Protein AF-H2C3R9-F1 (afdb_monomer)

Nearest PDB structures (foldseek):
  3ays-assembly1_A  TM=3.336E-01  e=6.807E+00  Piromyces rhizinflatus
  8ghy-assembly2_B  TM=2.498E-01  e=5.107E+00  Piromyces finnis
  5vgr-assembly2_B  TM=2.191E-01  e=6.427E+00  Homo sapiens

Solvent-accessible surface area (backbone atoms only — not comparable to full-atom values): 11747 Å² total; per-residue (Å²): 108,71,68,57,39,55,52,55,49,44,57,53,48,55,62,47,46,79,76,43,93,49,43,72,61,51,50,49,47,51,52,49,53,61,70,68,58,66,91,42,56,69,60,56,46,51,46,53,45,53,45,46,58,42,38,75,69,71,25,50,67,44,60,69,34,78,55,98,92,40,70,31,46,34,32,34,48,56,101,56,42,36,34,28,43,78,47,82,80,82,73,60,82,91,40,69,92,47,50,63,60,51,49,29,26,52,51,48,51,48,33,26,65,52,17,63,79,37,81,36,20,33,43,32,27,46,61,91,58,83,75,64,71,63,64,65,48,50,42,57,59,89,72,48,55,69,64,61,50,52,53,52,50,54,50,25,58,74,81,45,92,61,88,93,71,48,70,64,37,56,40,62,21,35,51,48,26,38,32,36,34,32,81,89,81,64,44,75,48,78,46,42,28,88,66,59,55,80,77,68,84,85,80,87,130

Foldseek 3Di:
DLVVLLVLLVVLLVVLCVPAPQNVQLVVQSVVLSVVPPVDSVQSLLLSLVQSVQVSVVWRKHAQDDFPNDGFRIWTDDPWTEGEHEDALDDDPVCPVPSLLLQQLVLLVCQLPPQQRTPAYEYEYELVDDHNHQCQQLDQLVPRDLVSLVLSVVSNVVNDDDPPDDSVSSSNGHHQFYWHAYSVVSDTDTDGSVNVNVDDDDDRD

Structure (mmCIF, N/CA/C/O backbone):
data_AF-H2C3R9-F1
#
_entry.id   AF-H2C3R9-F1
#
loop_
_atom_site.group_PDB
_atom_site.id
_atom_site.type_symbol
_atom_site.label_atom_id
_atom_site.label_alt_id
_atom_site.label_comp_id
_atom_site.label_asym_id
_atom_site.label_entity_id
_atom_site.label_seq_id
_atom_site.pdbx_PDB_ins_code
_atom_site.Cartn_x
_atom_site.Cartn_y
_atom_site.Cartn_z
_atom_site.occupancy
_atom_site.B_iso_or_equiv
_atom_site.auth_seq_id
_atom_site.auth_comp_id
_atom_site.auth_asym_id
_atom_site.auth_atom_id
_atom_site.pdbx_PDB_model_num
ATOM 1 N N . MET A 1 1 ? 13.033 -5.769 22.532 1.00 59.66 1 MET A N 1
ATOM 2 C CA . MET A 1 1 ? 12.631 -5.759 21.109 1.00 59.66 1 MET A CA 1
ATOM 3 C C . MET A 1 1 ? 11.165 -6.161 20.926 1.00 59.66 1 MET A C 1
ATOM 5 O O . MET A 1 1 ? 10.376 -5.278 20.642 1.00 59.66 1 MET A O 1
ATOM 9 N N . ARG A 1 2 ? 10.747 -7.411 21.204 1.00 66.38 2 ARG A N 1
ATOM 10 C CA . ARG A 1 2 ? 9.330 -7.843 21.081 1.00 66.38 2 ARG A CA 1
ATOM 11 C C . ARG A 1 2 ? 8.336 -7.023 21.916 1.00 66.38 2 ARG A C 1
ATOM 13 O O . ARG A 1 2 ? 7.343 -6.542 21.395 1.00 66.38 2 ARG A O 1
ATOM 20 N N . ARG A 1 3 ? 8.630 -6.840 23.205 1.00 72.44 3 ARG A N 1
ATOM 21 C CA . ARG A 1 3 ? 7.763 -6.089 24.125 1.00 72.44 3 ARG A CA 1
ATOM 22 C C . ARG A 1 3 ? 7.576 -4.628 23.690 1.00 72.44 3 ARG A C 1
ATOM 24 O O . ARG A 1 3 ? 6.465 -4.130 23.706 1.00 72.44 3 ARG A O 1
ATOM 31 N N . GLN A 1 4 ? 8.651 -4.003 23.210 1.00 78.50 4 GLN A N 1
ATOM 32 C CA . GLN A 1 4 ? 8.643 -2.626 22.713 1.00 78.50 4 GLN A CA 1
ATOM 33 C C . GLN A 1 4 ? 7.806 -2.471 21.433 1.00 78.50 4 GLN A C 1
ATOM 35 O O . GLN A 1 4 ? 7.068 -1.501 21.322 1.00 78.50 4 GLN A O 1
ATOM 40 N N . PHE A 1 5 ? 7.876 -3.430 20.499 1.00 80.75 5 PHE A N 1
ATOM 41 C CA . PHE A 1 5 ? 7.006 -3.462 19.315 1.00 80.75 5 PHE A CA 1
ATOM 42 C C . PHE A 1 5 ? 5.525 -3.522 19.714 1.00 80.75 5 PHE A C 1
ATOM 44 O O . PHE A 1 5 ? 4.732 -2.695 19.271 1.00 80.75 5 PHE A O 1
ATOM 51 N N . GLU A 1 6 ? 5.161 -4.476 20.579 1.00 84.06 6 GLU A N 1
ATOM 52 C CA . GLU A 1 6 ? 3.772 -4.665 21.014 1.00 84.06 6 GLU A CA 1
ATOM 53 C C . GLU A 1 6 ? 3.258 -3.435 21.785 1.00 84.06 6 GLU A C 1
ATOM 55 O O . GLU A 1 6 ? 2.123 -3.018 21.579 1.00 84.06 6 GLU A O 1
ATOM 60 N N . GLU A 1 7 ? 4.090 -2.819 22.631 1.00 85.62 7 GLU A N 1
ATOM 61 C CA . GLU A 1 7 ? 3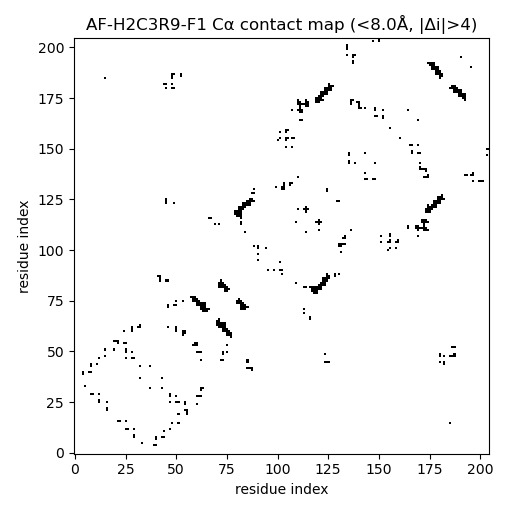.758 -1.591 23.368 1.00 85.62 7 GLU A CA 1
ATOM 62 C C . GLU A 1 7 ? 3.546 -0.390 22.431 1.00 85.62 7 GLU A C 1
ATOM 64 O O . GLU A 1 7 ? 2.567 0.339 22.586 1.00 85.62 7 GLU A O 1
ATOM 69 N N . GLN A 1 8 ? 4.408 -0.203 21.425 1.00 86.19 8 GLN A N 1
ATOM 70 C CA . GLN A 1 8 ? 4.266 0.881 20.447 1.00 86.19 8 GLN A CA 1
ATOM 71 C C . GLN A 1 8 ? 3.001 0.728 19.599 1.00 86.19 8 GLN A C 1
ATOM 73 O O . GLN A 1 8 ? 2.229 1.679 19.462 1.00 86.19 8 GLN A O 1
ATOM 78 N N . LEU A 1 9 ? 2.767 -0.471 19.060 1.00 90.00 9 LEU A N 1
ATOM 79 C CA . LEU A 1 9 ? 1.599 -0.734 18.225 1.00 90.00 9 LEU A CA 1
ATOM 80 C C . LEU A 1 9 ? 0.300 -0.642 19.039 1.00 90.00 9 LEU A C 1
ATOM 82 O O . LEU A 1 9 ? -0.695 -0.105 18.554 1.00 90.00 9 LEU A O 1
ATOM 86 N N . ARG A 1 10 ? 0.320 -1.097 20.300 1.00 90.75 10 ARG A N 1
ATOM 87 C CA . ARG A 1 10 ? -0.806 -0.946 21.228 1.00 90.75 10 ARG A CA 1
ATOM 88 C C . ARG A 1 10 ? -1.145 0.519 21.470 1.00 90.75 10 ARG A C 1
ATOM 90 O O . ARG A 1 10 ? -2.315 0.864 21.384 1.00 90.75 10 ARG A O 1
ATOM 97 N N . GLY A 1 11 ? -0.152 1.374 21.714 1.00 91.81 11 GLY A N 1
ATOM 98 C CA . GLY A 1 11 ? -0.401 2.801 21.927 1.00 91.81 11 GLY A CA 1
ATOM 99 C C . GLY A 1 11 ? -1.064 3.476 20.720 1.00 91.81 11 GLY A C 1
ATOM 100 O O . GLY A 1 11 ? -1.899 4.361 20.883 1.00 91.81 11 GLY A O 1
ATOM 101 N N . ILE A 1 12 ? -0.742 3.038 19.498 1.00 92.75 12 ILE A N 1
ATOM 102 C CA . ILE A 1 12 ? -1.436 3.495 18.284 1.00 92.75 12 ILE A CA 1
ATOM 103 C C . ILE A 1 12 ? -2.866 2.950 18.233 1.00 92.75 12 ILE A C 1
ATOM 105 O O . ILE A 1 12 ? -3.789 3.717 17.974 1.00 92.75 12 ILE A O 1
ATOM 109 N N . MET A 1 13 ? -3.055 1.656 18.505 1.00 93.44 13 MET A N 1
ATOM 110 C CA . MET A 1 13 ? -4.375 1.020 18.544 1.00 93.44 13 MET A CA 1
ATOM 111 C C . MET A 1 13 ? -5.313 1.722 19.533 1.00 93.44 13 MET A C 1
ATOM 113 O O . MET A 1 13 ? -6.413 2.100 19.149 1.00 93.44 13 MET A O 1
ATOM 117 N N . GLU A 1 14 ? -4.859 1.981 20.759 1.00 92.50 14 GLU A N 1
ATOM 118 C CA . GLU A 1 14 ? -5.655 2.643 21.800 1.00 92.50 14 GLU A CA 1
ATOM 119 C C . GLU A 1 14 ? -6.111 4.040 21.347 1.00 92.50 14 GLU A C 1
ATOM 121 O O . GLU A 1 14 ? -7.302 4.350 21.380 1.00 92.50 14 GLU A O 1
ATOM 126 N N . ARG A 1 15 ? -5.197 4.843 20.788 1.00 92.69 15 ARG A N 1
ATOM 127 C CA . ARG A 1 15 ? -5.524 6.168 20.230 1.00 92.69 15 ARG A CA 1
ATOM 128 C C . ARG A 1 15 ? -6.505 6.097 19.057 1.00 92.69 15 ARG A C 1
ATOM 130 O O . ARG A 1 15 ? -7.353 6.970 18.906 1.00 92.69 15 ARG A O 1
ATOM 137 N N . LEU A 1 16 ? -6.404 5.072 18.210 1.00 91.25 16 LEU A N 1
ATOM 138 C CA . LEU A 1 16 ? -7.367 4.856 17.128 1.00 91.25 16 LEU A CA 1
ATOM 139 C C . LEU A 1 16 ? -8.748 4.477 17.683 1.00 91.25 16 LEU A C 1
ATOM 141 O O . LEU A 1 16 ? -9.751 4.971 17.174 1.00 91.25 16 LEU A O 1
ATOM 145 N N . THR A 1 17 ? -8.821 3.662 18.741 1.00 88.31 17 THR A N 1
ATOM 146 C CA . THR A 1 17 ? -10.105 3.241 19.331 1.00 88.31 17 THR A CA 1
ATOM 147 C C . THR A 1 17 ? -10.895 4.365 20.002 1.00 88.31 17 THR A C 1
ATOM 149 O O . THR A 1 17 ? -12.116 4.273 20.110 1.00 88.31 17 THR A O 1
ATOM 152 N N . GLU A 1 18 ? -10.235 5.459 20.396 1.00 83.25 18 GLU A N 1
ATOM 153 C CA . GLU A 1 18 ? -10.912 6.669 20.889 1.00 83.25 18 GLU A CA 1
ATOM 154 C C . GLU A 1 18 ? -11.755 7.353 19.802 1.00 83.25 18 GLU A C 1
ATOM 156 O O . GLU A 1 18 ? -12.707 8.068 20.109 1.00 83.25 18 GLU A O 1
ATOM 161 N N . THR A 1 19 ? -11.409 7.135 18.531 1.00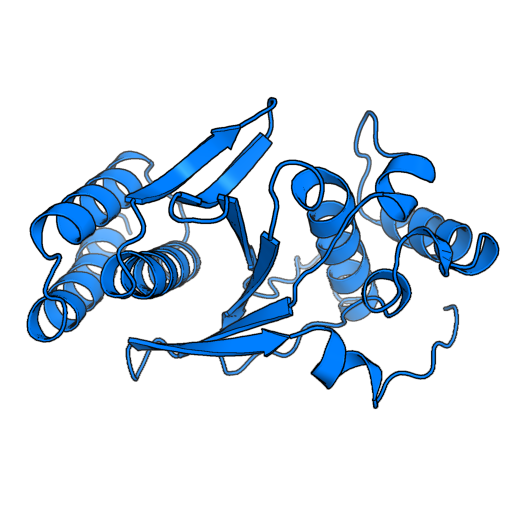 74.19 19 THR A N 1
ATOM 162 C CA . THR A 1 19 ? -12.031 7.801 17.375 1.00 74.19 19 THR A CA 1
ATOM 163 C C . THR A 1 19 ? -12.753 6.843 16.428 1.00 74.19 19 THR A C 1
ATOM 165 O O . THR A 1 19 ? -13.462 7.293 15.530 1.00 74.19 19 THR A O 1
ATOM 168 N N . SER A 1 20 ? -12.588 5.530 16.605 1.00 75.44 20 SER A N 1
ATOM 169 C CA . SER A 1 20 ? -13.165 4.509 15.731 1.00 75.44 20 SER A CA 1
ATOM 170 C C . SER A 1 20 ? -14.4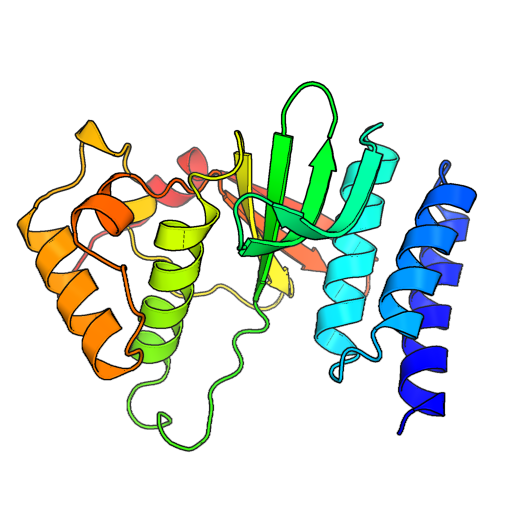92 3.983 16.278 1.00 75.44 20 SER A C 1
ATOM 172 O O . SER A 1 20 ? -14.608 3.583 17.431 1.00 75.44 20 SER A O 1
ATOM 174 N N . GLU A 1 21 ? -15.513 3.908 15.425 1.00 78.12 21 GLU A N 1
ATOM 175 C CA . GLU A 1 21 ? -16.785 3.249 15.763 1.00 78.12 21 GLU A CA 1
ATOM 176 C C . GLU A 1 21 ? -16.688 1.712 15.643 1.00 78.12 21 GLU A C 1
ATOM 178 O O . GLU A 1 21 ? -17.579 0.976 16.071 1.00 78.12 21 GLU A O 1
ATOM 183 N N . ARG A 1 22 ? -15.585 1.204 15.068 1.00 85.56 22 ARG A N 1
ATOM 184 C CA . ARG A 1 22 ? -15.364 -0.209 14.704 1.00 85.56 22 ARG A CA 1
ATOM 185 C C . ARG A 1 22 ? -14.282 -0.858 15.581 1.00 85.56 22 ARG A C 1
ATOM 187 O O . ARG A 1 22 ? -13.484 -1.665 15.110 1.00 85.56 22 ARG A O 1
ATOM 194 N N . ASN A 1 23 ? -14.273 -0.530 16.876 1.00 85.12 23 ASN A N 1
ATOM 195 C CA . ASN A 1 23 ? -13.222 -0.926 17.827 1.00 85.12 23 ASN A CA 1
ATOM 196 C C . ASN A 1 23 ? -12.936 -2.431 17.869 1.00 85.12 23 ASN A C 1
ATOM 198 O O . ASN A 1 23 ? -11.778 -2.834 17.890 1.00 85.12 23 ASN A O 1
ATOM 202 N N . ARG A 1 24 ? -13.975 -3.275 17.815 1.00 90.00 24 ARG A N 1
ATOM 203 C CA . ARG A 1 24 ? -13.796 -4.738 17.832 1.00 90.00 24 ARG A CA 1
ATOM 204 C C . ARG A 1 24 ? -13.030 -5.259 16.616 1.00 90.00 24 ARG A C 1
ATOM 206 O O . ARG A 1 24 ? -12.167 -6.116 16.777 1.00 90.00 24 ARG A O 1
ATOM 213 N N . ASP A 1 25 ? -13.321 -4.726 15.432 1.00 93.75 25 ASP A N 1
ATOM 214 C CA . ASP A 1 25 ? -12.651 -5.141 14.197 1.00 93.75 25 ASP A CA 1
ATOM 215 C C . ASP A 1 25 ? -11.203 -4.633 14.174 1.00 93.75 25 ASP A C 1
ATOM 217 O O . ASP A 1 25 ? -10.284 -5.351 13.785 1.00 93.75 25 ASP A O 1
ATOM 221 N N . LEU A 1 26 ? -10.974 -3.412 14.668 1.00 94.81 26 LEU A N 1
ATOM 222 C CA . LEU A 1 26 ? -9.629 -2.856 14.786 1.00 94.81 26 LEU A CA 1
ATOM 223 C C . LEU A 1 26 ? -8.761 -3.642 15.782 1.00 94.81 26 LEU A C 1
ATOM 225 O O . LEU A 1 26 ? -7.582 -3.888 15.522 1.00 94.81 26 LEU A O 1
ATOM 229 N N . GLU A 1 27 ? -9.334 -4.078 16.906 1.00 93.94 27 GLU A N 1
ATOM 230 C CA . GLU A 1 27 ? -8.652 -4.964 17.851 1.00 93.94 27 GLU A CA 1
ATOM 231 C C . GLU A 1 27 ? -8.269 -6.306 17.214 1.00 93.94 27 GLU A C 1
ATOM 233 O O . GLU A 1 27 ? -7.203 -6.846 17.517 1.00 93.94 27 GLU A O 1
ATOM 238 N N . GLU A 1 28 ? -9.117 -6.865 16.349 1.00 94.38 28 GLU A N 1
ATOM 239 C CA . GLU A 1 28 ? -8.813 -8.101 15.623 1.00 94.38 28 GLU A CA 1
ATOM 240 C C . GLU A 1 28 ? -7.634 -7.909 14.665 1.00 94.38 28 GLU A C 1
ATOM 242 O O . GLU A 1 28 ? -6.692 -8.708 14.691 1.00 94.38 28 GLU A O 1
ATOM 247 N N . VAL A 1 29 ? -7.625 -6.807 13.909 1.00 95.25 29 VAL A N 1
ATOM 248 C CA . VAL A 1 29 ? -6.490 -6.415 13.061 1.00 95.25 29 VAL A CA 1
ATOM 249 C C . VAL A 1 29 ? -5.208 -6.298 13.888 1.00 95.25 29 VAL A C 1
ATOM 251 O O . VAL A 1 29 ? -4.198 -6.921 13.561 1.00 95.25 29 VAL A O 1
ATOM 254 N N . TYR A 1 30 ? -5.248 -5.572 15.008 1.00 94.38 30 TYR A N 1
ATOM 255 C CA . TYR A 1 30 ? -4.103 -5.444 15.912 1.00 94.38 30 TYR A CA 1
ATOM 256 C C . TYR A 1 30 ? -3.600 -6.811 16.407 1.00 94.38 30 TYR A C 1
ATOM 258 O O . TYR A 1 30 ? -2.400 -7.098 16.343 1.00 94.38 30 TYR A O 1
ATOM 266 N N . ARG A 1 31 ? -4.504 -7.691 16.865 1.00 93.50 31 ARG A N 1
ATOM 267 C CA . ARG A 1 31 ? -4.142 -9.044 17.322 1.00 93.50 31 ARG A CA 1
ATOM 268 C C . ARG A 1 31 ? -3.484 -9.849 16.205 1.00 93.50 31 ARG A C 1
ATOM 270 O O . ARG A 1 31 ? -2.519 -10.567 16.476 1.00 93.50 31 ARG A O 1
ATOM 277 N N . ARG A 1 32 ? -3.964 -9.717 14.965 1.00 93.62 32 ARG A N 1
ATOM 278 C CA . ARG A 1 32 ? -3.374 -10.376 13.797 1.00 93.62 32 ARG A CA 1
ATOM 279 C C . ARG A 1 32 ? -1.939 -9.903 13.556 1.00 93.62 32 ARG A C 1
ATOM 281 O O . ARG A 1 32 ? -1.055 -10.759 13.526 1.00 93.62 32 ARG A O 1
ATOM 288 N N . LEU A 1 33 ? -1.690 -8.592 13.498 1.00 92.81 33 LEU A N 1
ATOM 289 C CA . LEU A 1 33 ? -0.343 -8.020 13.317 1.00 92.81 33 LEU A CA 1
ATOM 290 C C . LEU A 1 33 ? 0.630 -8.497 14.408 1.00 92.81 33 LEU A C 1
ATOM 292 O O . LEU A 1 33 ? 1.737 -8.954 14.118 1.00 92.81 33 LEU A O 1
ATOM 296 N N . VAL A 1 34 ? 0.192 -8.481 15.673 1.00 90.50 34 VAL A N 1
ATOM 297 C CA . VAL A 1 34 ? 0.992 -8.987 16.802 1.00 90.50 34 VAL A CA 1
ATOM 298 C C . VAL A 1 34 ? 1.280 -10.485 16.664 1.00 90.50 34 VAL A C 1
ATOM 300 O O . VAL A 1 34 ? 2.402 -10.927 16.923 1.00 90.50 34 VAL A O 1
ATOM 303 N N . SER A 1 35 ? 0.293 -11.280 16.236 1.00 89.50 35 SER A N 1
ATOM 304 C CA . SER A 1 35 ? 0.441 -12.734 16.090 1.00 89.50 35 SER A CA 1
ATOM 305 C C . SER A 1 35 ? 1.453 -13.133 15.014 1.00 89.50 35 SER A C 1
ATOM 307 O O . SER A 1 35 ? 2.185 -14.107 15.198 1.00 89.50 35 SER A O 1
ATOM 309 N N . LEU A 1 36 ? 1.529 -12.358 13.928 1.00 84.62 36 LEU A N 1
ATOM 310 C CA . LEU A 1 36 ? 2.420 -12.609 12.796 1.00 84.62 36 LEU A CA 1
ATOM 311 C C . LEU A 1 36 ? 3.875 -12.235 13.089 1.00 84.62 36 LEU A C 1
ATOM 313 O O . LEU A 1 36 ? 4.770 -12.649 12.358 1.00 84.62 36 LEU A O 1
ATOM 317 N N . ARG A 1 37 ? 4.129 -11.522 14.196 1.00 69.50 37 ARG A N 1
ATOM 318 C CA . ARG A 1 37 ? 5.469 -11.076 14.610 1.00 69.50 37 ARG A CA 1
ATOM 319 C C . ARG A 1 37 ? 6.186 -10.296 13.506 1.00 69.50 37 ARG A C 1
ATOM 321 O O . ARG A 1 37 ? 7.395 -10.463 13.330 1.00 69.50 37 ARG A O 1
ATOM 328 N N . ILE A 1 38 ? 5.446 -9.453 12.784 1.00 65.69 38 ILE A N 1
ATOM 329 C CA . ILE A 1 38 ? 5.997 -8.581 11.743 1.00 65.69 38 ILE A CA 1
ATOM 330 C C . ILE A 1 38 ? 7.159 -7.799 12.363 1.00 65.69 38 ILE A C 1
ATOM 332 O O . ILE A 1 38 ? 7.014 -7.133 13.388 1.00 65.69 38 ILE A O 1
ATOM 336 N N . SER A 1 39 ? 8.354 -7.944 11.790 1.00 62.72 39 SER A N 1
ATOM 337 C CA . SER A 1 39 ? 9.608 -7.520 12.425 1.00 62.72 39 SER A CA 1
ATOM 338 C C . SER A 1 39 ? 9.800 -6.001 12.467 1.00 62.72 39 SER A C 1
ATOM 340 O O . SER A 1 39 ? 10.808 -5.529 12.993 1.00 62.72 39 SER A O 1
ATOM 342 N N . ASN A 1 40 ? 8.861 -5.228 11.914 1.00 80.81 40 ASN A N 1
ATOM 343 C CA . ASN A 1 40 ? 8.967 -3.784 11.779 1.00 80.81 40 ASN A CA 1
ATOM 344 C C . ASN A 1 40 ? 7.730 -3.070 12.347 1.00 80.81 40 ASN A C 1
ATOM 346 O O . ASN A 1 40 ? 6.677 -3.031 11.716 1.00 80.81 40 ASN A O 1
ATOM 350 N N . ALA A 1 41 ? 7.893 -2.447 13.522 1.00 84.25 41 ALA A N 1
ATOM 351 C CA . ALA A 1 41 ? 6.853 -1.646 14.178 1.00 84.25 41 ALA A CA 1
ATOM 352 C C . ALA A 1 41 ? 6.331 -0.521 13.285 1.00 84.25 41 ALA A C 1
ATOM 354 O O . ALA A 1 41 ? 5.147 -0.211 13.329 1.00 84.25 41 ALA A O 1
ATOM 355 N N . HIS A 1 42 ? 7.198 0.084 12.472 1.00 89.50 42 HIS A N 1
ATOM 356 C CA . HIS A 1 42 ? 6.817 1.186 11.600 1.00 89.50 42 HIS A CA 1
ATOM 357 C C . HIS A 1 42 ? 5.873 0.720 10.487 1.00 89.50 42 HIS A C 1
ATOM 359 O O . HIS A 1 42 ? 4.836 1.339 10.286 1.00 89.50 42 HIS A O 1
ATOM 365 N N . HIS A 1 43 ? 6.189 -0.394 9.823 1.00 93.06 43 HIS A N 1
ATOM 366 C CA . HIS A 1 43 ? 5.343 -0.977 8.771 1.00 93.06 43 HIS A CA 1
ATOM 367 C C . HIS A 1 43 ? 3.985 -1.431 9.339 1.00 93.06 43 HIS A C 1
ATOM 369 O O . HIS A 1 43 ? 2.961 -0.906 8.908 1.00 93.06 43 HIS A O 1
ATOM 375 N N . ALA A 1 44 ? 3.981 -2.192 10.439 1.00 94.19 44 ALA A N 1
ATOM 376 C CA . ALA A 1 44 ? 2.746 -2.605 11.121 1.00 94.19 44 ALA A CA 1
ATOM 377 C C . ALA A 1 44 ? 1.889 -1.425 11.624 1.00 94.19 44 ALA A C 1
ATOM 379 O O . ALA A 1 44 ? 0.660 -1.493 11.648 1.00 94.19 44 ALA A O 1
ATOM 380 N N . SER A 1 45 ? 2.517 -0.315 12.028 1.00 95.00 45 SER A N 1
ATOM 381 C CA . SER A 1 45 ? 1.792 0.899 12.430 1.00 95.00 45 SER A CA 1
ATOM 382 C C . SER A 1 45 ? 1.057 1.541 11.256 1.00 95.00 45 SER A C 1
ATOM 384 O O . SER A 1 45 ? -0.067 2.013 11.421 1.00 95.00 45 SER A O 1
ATOM 386 N N . LEU A 1 46 ? 1.680 1.562 10.074 1.00 96.62 46 LEU A N 1
ATOM 387 C CA . LEU A 1 46 ? 1.057 2.076 8.855 1.00 96.62 46 LEU A CA 1
ATOM 388 C C . LEU A 1 46 ? -0.105 1.172 8.432 1.00 96.62 46 LEU A C 1
ATOM 390 O O . LEU A 1 46 ? -1.191 1.689 8.177 1.00 96.62 46 LEU A O 1
ATOM 394 N N . GLU A 1 47 ? 0.084 -0.153 8.444 1.00 97.25 47 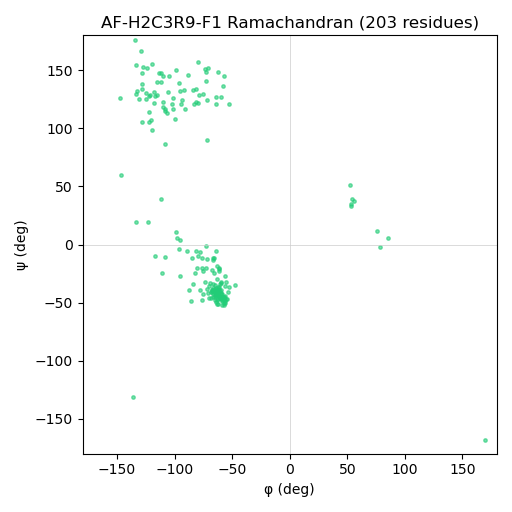GLU A N 1
ATOM 395 C CA . GLU A 1 47 ? -0.983 -1.128 8.175 1.00 97.25 47 GLU A CA 1
ATOM 396 C C . GLU A 1 47 ? -2.193 -0.909 9.088 1.00 97.25 47 GLU A C 1
ATOM 398 O O . GLU A 1 47 ? -3.323 -0.846 8.612 1.00 97.25 47 GLU A O 1
ATOM 403 N N . LEU A 1 48 ? -1.969 -0.727 10.393 1.00 96.25 48 LEU A N 1
ATOM 404 C CA . LEU A 1 48 ? -3.045 -0.528 11.364 1.00 96.25 48 LEU A CA 1
ATOM 405 C C . LEU A 1 48 ? -3.844 0.762 11.104 1.00 96.25 48 LEU A C 1
ATOM 407 O O . LEU A 1 48 ? -5.075 0.759 11.185 1.00 96.25 48 LEU A O 1
ATOM 411 N N . VAL A 1 49 ? -3.165 1.864 10.768 1.00 97.50 49 VAL A N 1
ATOM 412 C CA . VAL A 1 49 ? -3.827 3.140 10.442 1.00 97.50 49 VAL A CA 1
ATOM 413 C C . VAL A 1 49 ? -4.594 3.040 9.120 1.00 97.50 49 VAL A C 1
ATOM 415 O O . VAL A 1 49 ? -5.731 3.513 9.035 1.00 97.50 49 VAL A O 1
ATOM 418 N N . VAL A 1 50 ? -4.025 2.380 8.106 1.00 98.19 50 VAL A N 1
ATOM 419 C CA . VAL A 1 50 ? -4.708 2.101 6.831 1.00 98.19 50 VAL A CA 1
ATOM 420 C C . VAL A 1 50 ? -5.928 1.207 7.057 1.00 98.19 50 VAL A C 1
ATOM 422 O O . VAL A 1 50 ? -7.009 1.500 6.549 1.00 98.19 50 VAL A O 1
ATOM 425 N N . ALA A 1 51 ? -5.807 0.167 7.878 1.00 97.56 51 ALA A N 1
ATOM 426 C CA . ALA A 1 51 ? -6.921 -0.707 8.207 1.00 97.56 51 ALA A CA 1
ATOM 427 C C . ALA A 1 51 ? -8.064 0.065 8.882 1.00 97.56 51 ALA A C 1
ATOM 429 O O . ALA A 1 51 ? -9.216 -0.046 8.460 1.00 97.56 51 ALA A O 1
ATOM 430 N N . ASN A 1 52 ? -7.760 0.923 9.863 1.00 96.94 52 ASN A N 1
ATOM 431 C CA . ASN A 1 52 ? -8.772 1.777 10.491 1.00 96.94 52 ASN A CA 1
ATOM 432 C C . ASN A 1 52 ? -9.435 2.749 9.496 1.00 96.94 52 ASN A C 1
ATOM 434 O O . ASN A 1 52 ? -10.641 3.005 9.576 1.00 96.94 52 ASN A O 1
ATOM 438 N N . HIS A 1 53 ? -8.679 3.274 8.528 1.00 96.62 53 HIS A N 1
ATOM 439 C CA . HIS A 1 53 ? -9.226 4.144 7.485 1.00 96.62 53 HIS A CA 1
ATOM 440 C C . HIS A 1 53 ? -10.328 3.450 6.670 1.00 96.62 53 HIS A C 1
ATOM 442 O O . HIS A 1 53 ? -11.368 4.062 6.412 1.00 96.62 53 HIS A O 1
ATOM 448 N N . PHE A 1 54 ? -10.140 2.182 6.300 1.00 97.44 54 PHE A N 1
ATOM 449 C CA . PHE A 1 54 ? -11.153 1.412 5.573 1.00 97.44 54 PHE A CA 1
ATOM 450 C C . PHE A 1 54 ? -12.274 0.901 6.488 1.00 97.44 54 PHE A C 1
ATOM 452 O O . PHE A 1 54 ? -13.446 0.992 6.119 1.00 97.44 54 PHE A O 1
ATOM 459 N N . LEU A 1 55 ? -11.957 0.454 7.709 1.00 96.56 55 LEU A N 1
ATOM 460 C CA . LEU A 1 55 ? -12.964 0.039 8.696 1.00 96.56 55 LEU A CA 1
ATOM 461 C C . LEU A 1 55 ? -13.972 1.157 8.988 1.00 96.56 55 LEU A C 1
ATOM 463 O O . LEU A 1 55 ? -15.176 0.896 8.992 1.00 96.56 55 LEU A O 1
ATOM 467 N N . SER A 1 56 ? -13.495 2.393 9.177 1.00 94.25 56 SER A N 1
ATOM 468 C CA . SER A 1 56 ? -14.343 3.573 9.423 1.00 94.25 56 SER A CA 1
ATOM 469 C C . SER A 1 56 ? -15.211 3.970 8.222 1.00 94.25 56 SER A C 1
ATOM 471 O O . SER A 1 56 ? -16.162 4.728 8.374 1.00 94.25 56 SER A O 1
ATOM 473 N N . ARG A 1 57 ? -14.929 3.423 7.034 1.00 94.25 57 ARG A N 1
ATOM 474 C CA . ARG A 1 57 ? -15.732 3.578 5.808 1.00 94.25 57 ARG A CA 1
ATOM 475 C C . ARG A 1 57 ? -16.658 2.389 5.543 1.00 94.25 57 ARG A C 1
ATOM 477 O O . ARG A 1 57 ? -17.215 2.285 4.458 1.00 94.25 57 ARG A O 1
ATOM 484 N N . GLY A 1 58 ? -16.812 1.485 6.510 1.00 95.25 58 GLY A N 1
ATOM 485 C CA . GLY A 1 58 ? -17.723 0.341 6.416 1.00 95.25 58 GLY A CA 1
ATOM 486 C C . GLY A 1 58 ? -17.150 -0.892 5.714 1.00 95.25 58 GLY A C 1
ATOM 487 O O . GLY A 1 58 ? -17.869 -1.874 5.541 1.00 95.25 58 GLY A O 1
ATOM 488 N N . TYR A 1 59 ? -15.865 -0.896 5.349 1.00 97.50 59 TYR A N 1
ATOM 489 C CA . TYR A 1 59 ? -15.226 -2.077 4.765 1.00 97.50 59 TYR A CA 1
ATOM 490 C C . TYR A 1 59 ? -14.995 -3.148 5.830 1.00 97.50 59 TYR A C 1
ATOM 492 O O . TYR A 1 59 ? -14.712 -2.841 6.992 1.00 97.50 59 TYR A O 1
ATOM 500 N N . ARG A 1 60 ? -15.044 -4.419 5.424 1.00 97.81 60 ARG A N 1
ATOM 501 C CA . ARG A 1 60 ? -14.401 -5.513 6.167 1.00 97.81 60 ARG A CA 1
ATOM 502 C C . ARG A 1 60 ? -12.924 -5.531 5.804 1.00 97.81 60 ARG A C 1
ATOM 504 O O . ARG A 1 60 ? -12.611 -5.425 4.624 1.00 97.81 60 ARG A O 1
ATOM 511 N N . VAL A 1 61 ? -12.043 -5.642 6.792 1.00 98.12 61 VAL A N 1
ATOM 512 C CA . VAL A 1 61 ? -10.601 -5.470 6.590 1.00 98.12 61 VAL A CA 1
ATOM 513 C C . VAL A 1 61 ? -9.836 -6.650 7.168 1.00 98.12 61 VAL A C 1
ATOM 515 O O . VAL A 1 61 ? -10.123 -7.101 8.274 1.00 98.12 61 VAL A O 1
ATOM 518 N N . TRP A 1 62 ? -8.838 -7.108 6.422 1.00 97.81 62 TRP A N 1
ATOM 519 C CA . TRP A 1 62 ? -7.850 -8.093 6.832 1.00 97.81 62 TRP A CA 1
ATOM 520 C C . TRP A 1 62 ? -6.457 -7.542 6.547 1.00 97.81 62 TRP A C 1
ATOM 522 O O . TRP A 1 62 ? -6.256 -6.813 5.580 1.00 97.81 62 TRP A O 1
ATOM 532 N N . VAL A 1 63 ? -5.498 -7.914 7.383 1.00 97.00 63 VAL A N 1
ATOM 533 C CA . VAL A 1 63 ? -4.077 -7.612 7.183 1.00 97.00 63 VAL A CA 1
ATOM 534 C C . VAL A 1 63 ? -3.321 -8.892 6.884 1.00 97.00 63 VAL A C 1
ATOM 536 O O . VAL A 1 63 ? -3.700 -9.956 7.397 1.00 97.00 63 VAL A O 1
ATOM 539 N N . GLU A 1 64 ? -2.274 -8.785 6.068 1.00 95.50 64 GLU A N 1
ATOM 540 C CA . GLU A 1 64 ? -1.451 -9.921 5.636 1.00 95.50 64 GLU A CA 1
ATOM 541 C C . GLU A 1 64 ? -2.339 -11.032 5.045 1.00 95.50 64 GLU A C 1
ATOM 543 O O . GLU A 1 64 ? -2.344 -12.193 5.482 1.00 95.50 64 GLU A O 1
ATOM 548 N N . HIS A 1 65 ? -3.196 -10.623 4.106 1.00 96.00 65 HIS A N 1
ATOM 549 C CA . HIS A 1 65 ? -4.248 -11.447 3.526 1.00 96.00 65 HIS A CA 1
ATOM 550 C C . HIS A 1 65 ? -3.763 -12.121 2.245 1.00 96.00 65 HIS A C 1
ATOM 552 O O . HIS A 1 65 ? -3.347 -11.449 1.303 1.00 96.00 65 HIS A O 1
ATOM 558 N N . GLU A 1 66 ? -3.852 -13.449 2.198 1.00 95.88 66 GLU A N 1
ATOM 559 C CA . GLU A 1 66 ? -3.525 -14.212 0.997 1.00 95.88 66 GLU A CA 1
ATOM 560 C C . GLU A 1 66 ? -4.671 -14.154 -0.018 1.00 95.88 66 GLU A C 1
ATOM 562 O O . GLU A 1 66 ? -5.822 -14.434 0.315 1.00 95.88 66 GLU A O 1
ATOM 567 N N . LYS A 1 67 ? -4.338 -13.791 -1.257 1.00 92.81 67 LYS A N 1
ATOM 568 C CA . LYS A 1 67 ? -5.232 -13.765 -2.410 1.00 92.81 67 LYS A CA 1
ATOM 569 C C . LYS A 1 67 ? -4.443 -14.089 -3.676 1.00 92.81 67 LYS A C 1
ATOM 571 O O . LYS A 1 67 ? -3.451 -13.428 -3.984 1.00 92.81 67 LYS A O 1
ATOM 576 N N . ASP A 1 68 ? -4.903 -15.083 -4.431 1.00 90.00 68 ASP A N 1
ATOM 577 C CA . ASP A 1 68 ? -4.296 -15.529 -5.693 1.00 90.00 68 ASP A CA 1
ATOM 578 C C . ASP A 1 68 ? -2.792 -15.867 -5.573 1.00 90.00 68 ASP A C 1
ATOM 580 O O . ASP A 1 68 ? -2.001 -15.630 -6.490 1.00 90.00 68 ASP A O 1
ATOM 584 N N . GLY A 1 69 ? -2.372 -16.409 -4.424 1.00 90.69 69 GLY A N 1
ATOM 585 C CA . GLY A 1 69 ? -0.974 -16.733 -4.132 1.00 90.69 69 GLY A CA 1
ATOM 586 C C . GLY A 1 69 ? -0.094 -15.519 -3.805 1.00 90.69 69 GLY A C 1
ATOM 587 O O . GLY A 1 69 ? 1.134 -15.642 -3.765 1.00 90.69 69 GLY A O 1
ATOM 588 N N . LEU A 1 70 ? -0.693 -14.346 -3.587 1.00 92.69 70 LEU A N 1
ATOM 589 C CA . LEU A 1 70 ? -0.040 -13.117 -3.140 1.00 92.69 70 LEU A CA 1
ATOM 590 C C . LEU A 1 70 ? -0.533 -12.751 -1.738 1.00 92.69 70 LEU A C 1
ATOM 592 O O . LEU A 1 70 ? -1.685 -12.994 -1.417 1.00 92.69 70 LEU A O 1
ATOM 596 N N . ILE A 1 71 ? 0.318 -12.146 -0.911 1.00 95.25 71 ILE A N 1
ATOM 597 C CA . ILE A 1 71 ? -0.073 -11.646 0.415 1.00 95.25 71 ILE A CA 1
ATOM 598 C C . ILE A 1 71 ? -0.128 -10.125 0.340 1.00 95.25 71 ILE A C 1
ATOM 600 O O . ILE A 1 71 ? 0.915 -9.516 0.118 1.00 95.25 71 ILE A O 1
ATOM 604 N N . LEU A 1 72 ? -1.331 -9.563 0.466 1.00 97.00 72 LEU A N 1
ATOM 605 C CA . LEU A 1 72 ? -1.572 -8.123 0.547 1.00 97.00 72 LEU A CA 1
ATOM 606 C C . LEU A 1 72 ? -1.395 -7.645 1.988 1.00 97.00 72 LEU A C 1
ATOM 608 O O . LEU A 1 72 ? -1.995 -8.235 2.893 1.00 97.00 72 LEU A O 1
ATOM 612 N N . ASP A 1 73 ? -0.664 -6.546 2.181 1.00 97.50 73 ASP A N 1
ATOM 613 C CA . ASP A 1 73 ? -0.467 -5.950 3.511 1.00 97.50 73 ASP A CA 1
ATOM 614 C C . ASP A 1 73 ? -1.818 -5.560 4.137 1.00 97.50 73 ASP A C 1
ATOM 616 O O . ASP A 1 73 ? -2.126 -5.951 5.261 1.00 97.50 73 ASP A O 1
ATOM 620 N N . VAL A 1 74 ? -2.685 -4.870 3.382 1.00 98.31 74 VAL A N 1
ATOM 621 C CA . VAL A 1 74 ? -4.080 -4.615 3.785 1.00 98.31 74 VAL A CA 1
ATOM 622 C C . VAL A 1 74 ? -5.036 -4.968 2.650 1.00 98.31 74 VAL A C 1
ATOM 624 O O . VAL A 1 74 ? -4.948 -4.433 1.546 1.00 98.31 74 VAL A O 1
ATOM 627 N N . TYR A 1 75 ? -6.005 -5.831 2.941 1.00 98.56 75 TYR A N 1
ATOM 628 C CA . TYR A 1 75 ? -7.106 -6.180 2.049 1.00 98.56 75 TYR A CA 1
ATOM 629 C C . TYR A 1 75 ? -8.432 -5.720 2.650 1.00 98.56 75 TYR A C 1
ATOM 631 O O . TYR A 1 75 ? -8.743 -6.021 3.803 1.00 98.56 75 TYR A O 1
ATOM 639 N N . SER A 1 76 ? -9.225 -4.994 1.867 1.00 98.31 76 SER A N 1
ATOM 640 C CA . SER A 1 76 ? -10.509 -4.445 2.293 1.00 98.31 76 SER A CA 1
ATOM 641 C C . SER A 1 76 ? -11.617 -4.812 1.309 1.00 98.31 76 SER A C 1
ATOM 643 O O . SER A 1 76 ? -11.468 -4.658 0.099 1.00 98.31 76 SER A O 1
ATOM 645 N N . LEU A 1 77 ? -12.757 -5.258 1.833 1.00 98.19 77 LEU A N 1
ATOM 646 C CA . LEU A 1 77 ? -13.929 -5.660 1.059 1.00 98.19 77 LEU A CA 1
ATOM 647 C C . LEU A 1 77 ? -15.154 -4.834 1.467 1.00 98.19 77 LEU A C 1
ATOM 649 O O . LEU A 1 77 ? -15.649 -4.956 2.593 1.00 98.19 77 LEU A O 1
ATOM 653 N N . GLY A 1 78 ? -15.639 -4.025 0.528 1.00 96.50 78 GLY A N 1
ATOM 654 C CA . GLY A 1 78 ? -16.885 -3.258 0.602 1.00 96.50 78 GLY A CA 1
ATOM 655 C C . GLY A 1 78 ? -17.636 -3.379 -0.724 1.00 96.50 78 GLY A C 1
ATOM 656 O O . GLY A 1 78 ? -17.742 -4.480 -1.261 1.00 96.50 78 GLY A O 1
ATOM 657 N N . ASP A 1 79 ? -18.090 -2.255 -1.283 1.00 95.56 79 ASP A N 1
ATOM 658 C CA . ASP A 1 79 ? -18.668 -2.218 -2.640 1.00 95.56 79 ASP A CA 1
ATOM 659 C C . ASP A 1 79 ? -17.645 -2.612 -3.717 1.00 95.56 79 ASP A C 1
ATOM 661 O O . ASP A 1 79 ? -17.991 -3.162 -4.763 1.00 95.56 79 ASP A O 1
ATOM 665 N N . ARG A 1 80 ? -16.365 -2.333 -3.450 1.00 96.69 80 ARG A N 1
ATOM 666 C CA . ARG A 1 80 ? -15.222 -2.709 -4.284 1.00 96.69 80 ARG A CA 1
ATOM 667 C C . ARG A 1 80 ? -14.183 -3.439 -3.439 1.00 96.69 80 ARG A C 1
ATOM 669 O O . ARG A 1 80 ? -14.092 -3.240 -2.225 1.00 96.69 80 ARG A O 1
ATOM 676 N N . GLU A 1 81 ? -13.414 -4.304 -4.093 1.00 97.38 81 GLU A N 1
ATOM 677 C CA . GLU A 1 81 ? -12.242 -4.941 -3.489 1.00 97.38 81 GLU A CA 1
ATOM 678 C C . GLU A 1 81 ? -11.046 -3.998 -3.556 1.00 97.38 81 GLU A C 1
ATOM 680 O O . GLU A 1 81 ? -10.645 -3.598 -4.652 1.00 97.38 81 GLU A O 1
ATOM 685 N N . VAL A 1 82 ? -10.463 -3.694 -2.398 1.00 98.38 82 VAL A N 1
ATOM 686 C CA . VAL A 1 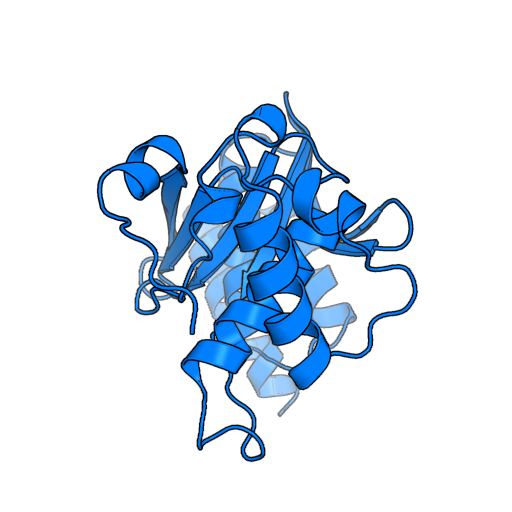82 ? -9.306 -2.809 -2.275 1.00 98.38 82 VAL A CA 1
ATOM 687 C C . VAL A 1 82 ? -8.121 -3.581 -1.710 1.00 98.38 82 VAL A C 1
ATOM 689 O O . VAL A 1 82 ? -8.226 -4.216 -0.661 1.00 98.38 82 VAL A O 1
ATOM 692 N N . GLY A 1 83 ? -6.985 -3.508 -2.394 1.00 98.38 83 GLY A N 1
ATOM 693 C CA . GLY A 1 83 ? -5.704 -4.026 -1.921 1.00 98.38 83 GLY A CA 1
ATOM 694 C C . GLY A 1 83 ? -4.710 -2.892 -1.717 1.00 98.38 83 GLY A C 1
ATOM 695 O O . GLY A 1 83 ? -4.656 -1.956 -2.515 1.00 98.38 83 GLY A O 1
ATOM 696 N N . VAL A 1 84 ? -3.923 -2.971 -0.650 1.00 98.56 84 VAL A N 1
ATOM 697 C CA . VAL A 1 84 ? -2.904 -1.975 -0.323 1.00 98.56 84 VAL A CA 1
ATOM 698 C C . VAL A 1 84 ? -1.597 -2.668 0.022 1.00 98.56 84 VAL A C 1
ATOM 700 O O . VAL A 1 84 ? -1.586 -3.578 0.845 1.00 98.56 84 VAL A O 1
ATOM 703 N N . GLU A 1 85 ? -0.506 -2.189 -0.570 1.00 98.00 85 GLU A N 1
ATOM 704 C CA . GLU A 1 85 ? 0.863 -2.516 -0.160 1.00 98.00 85 GLU A CA 1
ATOM 705 C C . GLU A 1 85 ? 1.473 -1.317 0.569 1.00 98.00 85 GLU A C 1
ATOM 707 O O . GLU A 1 85 ? 1.405 -0.187 0.081 1.00 98.00 85 GLU A O 1
ATOM 712 N N . VAL A 1 86 ? 2.074 -1.547 1.731 1.00 97.06 86 VAL A N 1
ATOM 713 C CA . VAL A 1 86 ? 2.709 -0.524 2.559 1.00 97.06 86 VAL A CA 1
ATOM 714 C C . VAL A 1 86 ? 4.200 -0.463 2.240 1.00 97.06 86 VAL A C 1
ATOM 716 O O . VAL A 1 86 ? 4.962 -1.411 2.429 1.00 97.06 86 VAL A O 1
ATOM 719 N N . GLU A 1 87 ? 4.654 0.709 1.812 1.00 95.25 87 GLU A N 1
ATOM 720 C CA . GLU A 1 87 ? 6.036 0.972 1.440 1.00 95.25 87 GLU A CA 1
ATOM 721 C C . GLU A 1 87 ? 6.658 2.045 2.339 1.00 95.25 87 GLU A C 1
ATOM 723 O O . GLU A 1 87 ? 6.202 3.182 2.428 1.00 95.25 87 GLU A O 1
ATOM 728 N N . THR A 1 88 ? 7.747 1.683 3.020 1.00 93.19 88 THR A N 1
ATOM 729 C CA . THR A 1 88 ? 8.458 2.563 3.967 1.00 93.19 88 THR A CA 1
ATOM 730 C C . THR A 1 88 ? 9.644 3.297 3.341 1.00 93.19 88 THR A C 1
ATOM 732 O O . THR A 1 88 ? 10.377 3.974 4.057 1.00 93.19 88 THR A O 1
ATOM 735 N N . ALA A 1 89 ? 9.857 3.135 2.027 1.00 91.69 89 ALA A N 1
ATOM 736 C CA . ALA A 1 89 ? 11.025 3.625 1.287 1.00 91.69 89 ALA A CA 1
ATOM 737 C C . ALA A 1 89 ? 12.378 3.193 1.891 1.00 91.69 89 ALA A C 1
ATOM 739 O O . ALA A 1 89 ? 13.373 3.909 1.817 1.00 91.69 89 ALA A O 1
ATOM 740 N N . PHE A 1 90 ? 12.425 1.999 2.490 1.00 91.94 90 PHE A N 1
ATOM 741 C CA . PHE A 1 90 ? 13.672 1.421 2.980 1.00 91.94 90 PHE A CA 1
ATOM 742 C C . PHE A 1 90 ? 14.646 1.148 1.824 1.00 91.94 90 PHE A C 1
ATOM 744 O O . PHE A 1 90 ? 14.299 0.436 0.878 1.00 91.94 90 PHE A O 1
ATOM 751 N N . ILE A 1 91 ? 15.870 1.664 1.951 1.00 93.88 91 ILE A N 1
ATOM 752 C CA . ILE A 1 91 ? 16.973 1.469 1.007 1.00 93.88 91 ILE A CA 1
ATOM 753 C C . ILE A 1 91 ? 18.023 0.574 1.678 1.00 93.88 91 ILE A C 1
ATOM 755 O O . ILE A 1 91 ? 18.570 0.960 2.717 1.00 93.88 91 ILE A O 1
ATOM 759 N N . PRO A 1 92 ? 18.311 -0.614 1.126 1.00 93.12 92 PRO A N 1
ATOM 760 C CA . PRO A 1 92 ? 19.348 -1.479 1.663 1.00 93.12 92 PRO A CA 1
ATOM 761 C C . PRO A 1 92 ? 20.756 -0.924 1.342 1.00 93.12 92 PRO A C 1
ATOM 763 O O . PRO A 1 92 ? 20.927 -0.239 0.329 1.00 93.12 92 PRO A O 1
ATOM 766 N N . PRO A 1 93 ? 21.780 -1.188 2.177 1.00 95.25 93 PRO A N 1
ATOM 767 C CA . PRO A 1 93 ? 23.129 -0.642 1.983 1.00 95.25 93 PRO A CA 1
ATOM 768 C C . PRO A 1 93 ? 23.765 -0.953 0.618 1.00 95.25 93 PRO A C 1
ATOM 770 O O . PRO A 1 93 ? 24.598 -0.193 0.132 1.00 95.25 93 PRO A O 1
ATOM 773 N N . GLU A 1 94 ? 23.376 -2.060 -0.011 1.00 94.25 94 GLU A N 1
ATOM 774 C CA . GLU A 1 94 ? 23.948 -2.560 -1.263 1.00 94.25 94 GLU A CA 1
ATOM 775 C C . GLU A 1 94 ? 23.562 -1.731 -2.499 1.00 94.25 94 GLU A C 1
ATOM 777 O O . GLU A 1 94 ? 24.156 -1.930 -3.556 1.00 94.25 94 GLU A O 1
ATOM 782 N N . VAL A 1 95 ? 22.577 -0.830 -2.390 1.00 95.00 95 VAL A N 1
ATOM 783 C CA . VAL A 1 95 ? 22.064 -0.013 -3.513 1.00 95.00 95 VAL A CA 1
ATOM 784 C C . VAL A 1 95 ? 22.139 1.492 -3.238 1.00 95.00 95 VAL A C 1
ATOM 786 O O . VAL A 1 95 ? 21.442 2.283 -3.872 1.00 95.00 95 VAL A O 1
ATOM 789 N N . LEU A 1 96 ? 22.981 1.903 -2.282 1.00 94.06 96 LEU A N 1
ATOM 790 C CA . LEU A 1 96 ? 23.158 3.310 -1.898 1.00 94.06 96 LEU A CA 1
ATOM 791 C C . LEU A 1 96 ? 23.674 4.203 -3.034 1.00 94.06 96 LEU A C 1
ATOM 793 O O . LEU A 1 96 ? 23.515 5.417 -2.962 1.00 94.06 96 LEU A O 1
ATOM 797 N N . ASP A 1 97 ? 24.286 3.628 -4.069 1.00 95.19 97 ASP A N 1
ATOM 798 C CA . ASP A 1 97 ? 24.723 4.350 -5.263 1.00 95.19 97 ASP A CA 1
ATOM 799 C C . ASP A 1 97 ? 23.565 4.694 -6.214 1.00 95.19 97 ASP A C 1
ATOM 801 O O . ASP A 1 97 ? 23.720 5.580 -7.055 1.00 95.19 97 ASP A O 1
ATOM 805 N N . ARG A 1 98 ? 22.422 3.994 -6.111 1.00 94.81 98 ARG A N 1
ATOM 806 C CA . ARG A 1 98 ? 21.240 4.162 -6.980 1.00 94.81 98 ARG A CA 1
ATOM 807 C C . ARG A 1 98 ? 19.911 3.923 -6.234 1.00 94.81 98 ARG A C 1
ATOM 809 O O . ARG A 1 98 ? 19.146 3.024 -6.606 1.00 94.81 98 ARG A O 1
ATOM 816 N N . PRO A 1 99 ? 19.610 4.694 -5.176 1.00 94.69 99 PRO A N 1
ATOM 817 C CA . PRO A 1 99 ? 18.443 4.444 -4.335 1.00 94.69 99 PRO A CA 1
ATOM 818 C C . PRO A 1 99 ? 17.104 4.689 -5.048 1.00 94.69 99 PRO A C 1
ATOM 820 O O . PRO A 1 99 ? 16.169 3.907 -4.872 1.00 94.69 99 PRO A O 1
ATOM 823 N N . GLU A 1 100 ? 16.996 5.722 -5.884 1.00 94.31 100 GLU A N 1
ATOM 824 C CA . GLU A 1 100 ? 15.764 6.058 -6.610 1.00 94.31 100 GLU A CA 1
ATOM 825 C C . GLU A 1 100 ? 15.384 4.955 -7.602 1.00 94.31 100 GLU A C 1
ATOM 827 O O . GLU A 1 100 ? 14.224 4.547 -7.677 1.00 94.31 100 GLU A O 1
ATOM 832 N N . ASP A 1 101 ? 16.375 4.414 -8.308 1.00 95.19 101 ASP A N 1
ATOM 833 C CA . ASP A 1 101 ? 16.219 3.296 -9.236 1.00 95.19 101 ASP A CA 1
ATOM 834 C C . ASP A 1 101 ? 15.722 2.032 -8.530 1.00 95.19 101 ASP A C 1
ATOM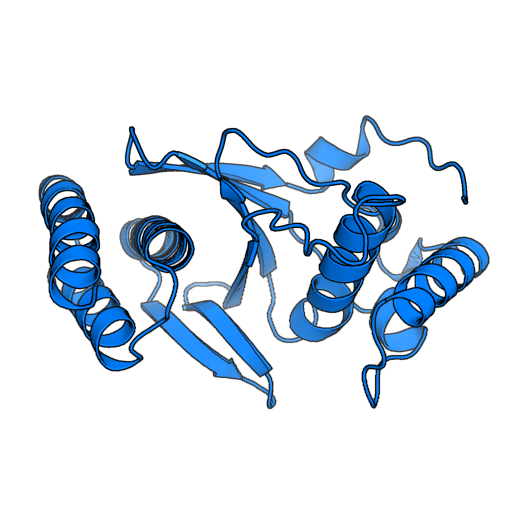 836 O O . ASP A 1 101 ? 14.812 1.355 -9.017 1.00 95.19 101 ASP A O 1
ATOM 840 N N . TYR A 1 102 ? 16.293 1.727 -7.361 1.00 96.31 102 TYR A N 1
ATOM 841 C CA . TYR A 1 102 ? 15.864 0.601 -6.539 1.00 96.31 102 TYR A CA 1
ATOM 842 C C . TYR A 1 102 ? 14.412 0.766 -6.074 1.00 96.31 102 TYR A C 1
ATOM 844 O O . TYR A 1 102 ? 13.610 -0.162 -6.199 1.00 96.31 102 TYR A O 1
ATOM 852 N N . LEU A 1 103 ? 14.043 1.951 -5.574 1.00 95.62 103 LEU A N 1
ATOM 853 C CA . LEU A 1 103 ? 12.676 2.229 -5.127 1.00 95.62 103 LEU A CA 1
ATOM 854 C C . LEU A 1 103 ? 11.676 2.171 -6.292 1.00 95.62 103 LEU A C 1
ATOM 856 O O . LEU A 1 103 ? 10.609 1.571 -6.153 1.00 95.62 103 LEU A O 1
ATOM 860 N N . THR A 1 104 ? 12.045 2.709 -7.455 1.00 96.06 104 THR A N 1
ATOM 861 C CA . THR A 1 104 ? 11.248 2.648 -8.691 1.00 96.06 104 THR A CA 1
ATOM 862 C C . THR A 1 104 ? 11.027 1.195 -9.123 1.00 96.06 104 THR A C 1
ATOM 864 O O . THR A 1 104 ? 9.898 0.785 -9.416 1.00 96.06 104 THR A O 1
ATOM 867 N N . ALA A 1 105 ? 12.084 0.374 -9.112 1.00 96.25 105 ALA A N 1
ATOM 868 C CA . ALA A 1 105 ? 12.009 -1.053 -9.416 1.00 96.25 105 ALA A CA 1
ATOM 869 C C . ALA A 1 105 ? 11.109 -1.810 -8.428 1.00 96.25 105 ALA A C 1
ATOM 871 O O . ALA A 1 105 ? 10.270 -2.615 -8.842 1.00 96.25 105 ALA A O 1
ATOM 872 N N . ARG A 1 106 ? 11.237 -1.525 -7.130 1.00 95.88 106 ARG A N 1
ATOM 873 C CA . ARG A 1 106 ? 10.433 -2.146 -6.074 1.00 95.88 106 ARG A CA 1
ATOM 874 C C . ARG A 1 106 ? 8.951 -1.810 -6.217 1.00 95.88 106 ARG A C 1
ATOM 876 O O . ARG A 1 106 ? 8.121 -2.720 -6.218 1.00 95.88 106 ARG A O 1
ATOM 883 N N . LEU A 1 107 ? 8.615 -0.536 -6.418 1.00 96.19 107 LEU A N 1
ATOM 884 C CA . LEU A 1 107 ? 7.238 -0.120 -6.687 1.00 96.19 107 LEU A CA 1
ATOM 885 C C . LEU A 1 107 ? 6.683 -0.785 -7.944 1.00 96.19 107 LEU A C 1
ATOM 887 O O . LEU A 1 107 ? 5.559 -1.281 -7.933 1.00 96.19 107 LEU A O 1
ATOM 891 N N . THR A 1 108 ? 7.487 -0.861 -9.005 1.00 96.56 108 THR A N 1
ATOM 892 C CA . THR A 1 108 ? 7.084 -1.526 -10.248 1.00 96.56 108 THR A CA 1
ATOM 893 C C . THR A 1 108 ? 6.687 -2.973 -10.006 1.00 96.56 108 THR A C 1
ATOM 895 O O . THR A 1 108 ? 5.648 -3.417 -10.491 1.00 96.56 108 THR A O 1
ATOM 898 N N . VAL A 1 109 ? 7.483 -3.710 -9.231 1.00 96.50 109 VAL A N 1
ATOM 899 C CA . VAL A 1 109 ? 7.174 -5.092 -8.857 1.00 96.50 109 VAL A CA 1
ATOM 900 C C . VAL A 1 109 ? 5.840 -5.182 -8.121 1.00 96.50 109 VAL A C 1
ATOM 902 O O . VAL A 1 109 ? 5.043 -6.072 -8.425 1.00 96.50 109 VAL A O 1
ATOM 905 N N . LYS A 1 110 ? 5.594 -4.287 -7.159 1.00 95.81 110 LYS A N 1
ATOM 906 C CA . LYS A 1 110 ? 4.357 -4.279 -6.372 1.00 95.81 110 LYS A CA 1
ATOM 907 C C . LYS A 1 110 ? 3.145 -4.005 -7.266 1.00 95.81 110 LYS A C 1
ATOM 909 O O . LYS A 1 110 ? 2.224 -4.813 -7.321 1.00 95.81 110 LYS A O 1
ATOM 914 N N . VAL A 1 111 ? 3.181 -2.951 -8.073 1.00 96.88 111 VAL A N 1
ATOM 915 C CA . VAL A 1 111 ? 2.060 -2.628 -8.969 1.00 96.88 111 VAL A CA 1
ATOM 916 C C . VAL A 1 111 ? 1.826 -3.732 -10.008 1.00 96.88 111 VAL A C 1
ATOM 918 O O . VAL A 1 111 ? 0.690 -4.151 -10.217 1.00 96.88 111 VAL A O 1
ATOM 921 N N . ALA A 1 112 ? 2.884 -4.269 -10.622 1.00 96.00 112 ALA A N 1
ATOM 922 C CA . ALA A 1 112 ? 2.761 -5.301 -11.654 1.00 96.00 112 ALA A CA 1
ATOM 923 C C . ALA A 1 112 ? 2.208 -6.637 -11.127 1.00 96.00 112 ALA A C 1
ATOM 925 O O . ALA A 1 112 ? 1.507 -7.350 -11.848 1.00 96.00 112 ALA A O 1
ATOM 926 N N . ARG A 1 113 ? 2.531 -7.010 -9.883 1.00 94.19 113 ARG A N 1
ATOM 927 C CA . ARG A 1 113 ? 2.068 -8.276 -9.295 1.00 94.19 113 ARG A CA 1
ATOM 928 C C . ARG A 1 113 ? 0.689 -8.150 -8.668 1.00 94.19 113 ARG A C 1
ATOM 930 O O . ARG A 1 113 ? -0.167 -8.987 -8.937 1.00 94.19 113 ARG A O 1
ATOM 937 N N . TYR A 1 114 ? 0.495 -7.126 -7.846 1.00 95.44 114 TYR A N 1
ATOM 938 C CA . TYR A 1 114 ? -0.667 -7.005 -6.969 1.00 95.44 114 TYR A CA 1
ATOM 939 C C . TYR A 1 114 ? -1.780 -6.159 -7.587 1.00 95.44 114 TYR A C 1
ATOM 941 O O . TYR A 1 114 ? -2.953 -6.417 -7.350 1.00 95.44 114 TYR A O 1
ATOM 949 N N . GLY A 1 115 ? -1.444 -5.221 -8.475 1.00 94.06 115 GLY A N 1
ATOM 950 C CA . GLY A 1 115 ? -2.411 -4.309 -9.090 1.00 94.06 115 GLY A CA 1
ATOM 951 C C . GLY A 1 115 ? -3.476 -4.960 -9.976 1.00 94.06 115 GLY A C 1
ATOM 952 O O . GLY A 1 115 ? -4.356 -4.267 -10.470 1.00 94.06 115 GLY A O 1
ATOM 953 N N . LYS A 1 116 ? -3.396 -6.273 -10.215 1.00 92.75 116 LYS A N 1
ATOM 954 C CA . LYS A 1 116 ? -4.395 -7.049 -10.966 1.00 92.75 116 LYS A CA 1
ATOM 955 C C . LYS A 1 116 ? -5.242 -7.983 -10.101 1.00 92.75 116 LYS A C 1
ATOM 957 O O . LYS A 1 116 ? -6.187 -8.563 -10.624 1.00 92.75 116 LYS A O 1
ATOM 962 N N . SER A 1 117 ? -4.889 -8.181 -8.827 1.00 93.38 117 SER A N 1
ATOM 963 C CA . SER A 1 117 ? -5.623 -9.104 -7.951 1.00 93.38 117 SER A CA 1
ATOM 964 C C . SER A 1 117 ? -6.890 -8.471 -7.378 1.00 93.38 117 SER A C 1
ATOM 966 O O . SER A 1 117 ? -7.802 -9.183 -6.980 1.00 93.38 117 SER A O 1
ATOM 968 N N . VAL A 1 118 ? -6.985 -7.143 -7.357 1.00 95.81 118 VAL A N 1
ATOM 969 C CA . VAL A 1 118 ? -8.085 -6.382 -6.746 1.00 95.81 118 VAL A CA 1
ATOM 970 C C . VAL A 1 118 ? -8.655 -5.351 -7.717 1.00 95.81 118 VAL A C 1
ATOM 972 O O . VAL A 1 118 ? -8.059 -5.064 -8.755 1.00 95.81 118 VAL A O 1
ATOM 975 N N . GLN A 1 119 ? -9.823 -4.795 -7.387 1.00 96.56 119 GLN A N 1
ATOM 976 C CA . GLN A 1 119 ? -10.462 -3.773 -8.220 1.00 96.56 119 GLN A CA 1
ATOM 977 C C . GLN A 1 119 ? -9.769 -2.418 -8.079 1.00 96.56 119 GLN A C 1
ATOM 979 O O . GLN A 1 119 ? -9.546 -1.754 -9.091 1.00 96.56 119 GLN A O 1
ATOM 984 N N . ASP A 1 120 ? -9.414 -2.038 -6.848 1.00 97.00 120 ASP A N 1
ATOM 985 C CA . ASP A 1 120 ? -8.629 -0.841 -6.564 1.00 97.00 120 ASP A CA 1
ATOM 986 C C . ASP A 1 120 ? -7.356 -1.208 -5.805 1.00 97.00 120 ASP A C 1
ATOM 988 O O . ASP A 1 120 ? -7.397 -1.885 -4.777 1.00 97.00 120 ASP A O 1
ATOM 992 N N . PHE A 1 121 ? -6.213 -0.758 -6.313 1.00 97.69 121 PHE A N 1
ATOM 993 C CA . PHE A 1 121 ? -4.912 -1.064 -5.732 1.00 97.69 121 PHE A CA 1
ATOM 994 C C . PHE A 1 121 ? -4.180 0.215 -5.350 1.00 97.69 121 PHE A C 1
ATOM 996 O O . PHE A 1 121 ? -4.026 1.110 -6.180 1.00 97.69 121 PHE A O 1
ATOM 1003 N N . TYR A 1 122 ? -3.695 0.296 -4.116 1.00 98.12 122 TYR A N 1
ATOM 1004 C CA . TYR A 1 122 ? -2.971 1.460 -3.618 1.00 98.12 122 TYR A CA 1
ATOM 1005 C C . TYR A 1 122 ? -1.596 1.081 -3.080 1.00 98.12 122 TYR A C 1
ATOM 1007 O O . TYR A 1 122 ? -1.392 -0.006 -2.544 1.00 98.12 122 TYR A O 1
ATOM 1015 N N . ILE A 1 123 ? -0.665 2.029 -3.156 1.00 98.12 123 ILE A N 1
ATOM 1016 C CA . ILE A 1 123 ? 0.555 1.987 -2.350 1.00 98.12 123 ILE A CA 1
ATOM 1017 C C . ILE A 1 123 ? 0.383 2.962 -1.188 1.00 98.12 123 ILE A C 1
ATOM 1019 O O . ILE A 1 123 ? 0.167 4.156 -1.404 1.00 98.12 123 ILE A O 1
ATOM 1023 N N . ALA A 1 124 ? 0.476 2.467 0.041 1.00 98.12 124 ALA A N 1
ATOM 1024 C CA . ALA A 1 124 ? 0.495 3.298 1.234 1.00 98.12 124 ALA A CA 1
ATOM 1025 C C . ALA A 1 124 ? 1.931 3.653 1.622 1.00 98.12 124 ALA A C 1
ATOM 1027 O O . ALA A 1 124 ? 2.793 2.783 1.692 1.00 98.12 124 ALA A O 1
ATOM 1028 N N . VAL A 1 125 ? 2.185 4.925 1.911 1.00 97.25 125 VAL A N 1
ATOM 1029 C CA . VAL A 1 125 ? 3.496 5.436 2.329 1.00 97.25 125 VAL A CA 1
ATOM 1030 C C . VAL A 1 125 ? 3.355 6.357 3.541 1.00 97.25 125 VAL A C 1
ATOM 1032 O O . VAL A 1 125 ? 2.297 6.966 3.728 1.00 97.25 125 VAL A O 1
ATOM 1035 N N . PRO A 1 126 ? 4.398 6.511 4.377 1.00 97.06 126 PRO A N 1
ATOM 1036 C CA . PRO A 1 126 ? 4.410 7.545 5.404 1.00 97.06 126 PRO A CA 1
ATOM 1037 C C . PRO A 1 126 ? 4.212 8.935 4.794 1.00 97.06 126 PRO A C 1
ATOM 1039 O O . PRO A 1 126 ? 4.743 9.231 3.728 1.00 97.06 126 PRO A O 1
ATOM 1042 N N . SER A 1 127 ? 3.528 9.834 5.499 1.00 96.62 127 SER A N 1
ATOM 1043 C CA . SER A 1 127 ? 3.168 11.155 4.966 1.00 96.62 127 SER A CA 1
ATOM 1044 C C . SER A 1 127 ? 4.344 12.093 4.678 1.00 96.62 127 SER A C 1
ATOM 1046 O O . SER A 1 127 ? 4.158 13.145 4.075 1.00 96.62 127 SER A O 1
ATOM 1048 N N . TYR A 1 128 ? 5.540 11.740 5.142 1.00 94.00 128 TYR A N 1
ATOM 1049 C CA . TYR A 1 128 ? 6.794 12.451 4.890 1.00 94.00 128 TYR A CA 1
ATOM 1050 C C . TYR A 1 128 ? 7.618 11.821 3.750 1.00 94.00 128 TYR A C 1
ATOM 1052 O O . TYR A 1 128 ? 8.749 12.238 3.513 1.00 94.00 128 TYR A O 1
ATOM 1060 N N . VAL A 1 129 ? 7.071 10.817 3.057 1.00 92.56 129 VAL A N 1
ATOM 1061 C CA . VAL A 1 129 ? 7.695 10.128 1.924 1.00 92.56 129 VAL A CA 1
ATOM 1062 C C . VAL A 1 129 ? 6.833 10.327 0.682 1.00 92.56 129 VAL A C 1
ATOM 1064 O O . VAL A 1 129 ? 5.633 10.067 0.698 1.00 92.56 129 VAL A O 1
ATOM 1067 N N . PHE A 1 130 ? 7.463 10.726 -0.421 1.00 90.56 130 PHE A N 1
ATOM 1068 C CA . PHE A 1 130 ? 6.867 10.669 -1.752 1.00 90.56 130 PHE A CA 1
ATOM 1069 C C . PHE A 1 130 ? 7.751 9.773 -2.627 1.00 90.56 130 PHE A C 1
ATOM 1071 O O . PHE A 1 130 ? 8.882 10.161 -2.924 1.00 90.56 130 PHE A O 1
ATOM 1078 N N . PRO A 1 131 ? 7.314 8.549 -2.968 1.00 90.19 131 PRO A N 1
ATOM 1079 C CA . PRO A 1 131 ? 8.188 7.600 -3.640 1.00 90.19 131 PRO A CA 1
ATOM 1080 C C . PRO A 1 131 ? 8.292 7.904 -5.149 1.00 90.19 131 PRO A C 1
ATOM 1082 O O . PRO A 1 131 ? 7.375 8.509 -5.713 1.00 90.19 131 PRO A O 1
ATOM 1085 N N . PRO A 1 132 ? 9.369 7.460 -5.829 1.00 91.62 132 PRO A N 1
ATOM 1086 C CA . PRO A 1 132 ? 9.522 7.640 -7.271 1.00 91.62 132 PRO A CA 1
ATOM 1087 C C . PRO A 1 132 ? 8.547 6.720 -8.015 1.00 91.62 132 PRO A C 1
ATOM 1089 O O . PRO A 1 132 ? 8.826 5.550 -8.286 1.00 91.62 132 PRO A O 1
ATOM 1092 N N . LEU A 1 133 ? 7.348 7.237 -8.282 1.00 90.00 133 LEU A N 1
ATOM 1093 C CA . LEU A 1 133 ? 6.283 6.475 -8.910 1.00 90.00 133 LEU A CA 1
ATOM 1094 C C . LEU A 1 133 ? 6.503 6.399 -10.432 1.00 90.00 133 LEU A C 1
ATOM 1096 O O . LEU A 1 133 ? 6.523 7.445 -11.084 1.00 90.00 133 LEU A O 1
ATOM 1100 N N . PRO A 1 134 ? 6.617 5.196 -11.031 1.00 91.00 134 PRO A N 1
ATOM 1101 C CA . PRO A 1 134 ? 6.795 5.075 -12.473 1.00 91.00 134 PRO A CA 1
ATOM 1102 C C . PRO A 1 134 ? 5.569 5.613 -13.217 1.00 91.00 134 PRO A C 1
ATOM 1104 O O . PRO A 1 134 ? 4.462 5.089 -13.062 1.00 91.00 134 PRO A O 1
ATOM 1107 N N . ALA A 1 135 ? 5.763 6.622 -14.069 1.00 89.44 135 ALA A N 1
ATOM 1108 C CA . ALA A 1 135 ? 4.663 7.296 -14.762 1.00 89.44 135 ALA A CA 1
ATOM 1109 C C . ALA A 1 135 ? 3.854 6.371 -15.687 1.00 89.44 135 ALA A C 1
ATOM 1111 O O . ALA A 1 135 ? 2.689 6.645 -15.961 1.00 89.44 135 ALA A O 1
ATOM 1112 N N . VAL A 1 136 ? 4.420 5.237 -16.121 1.00 91.75 136 VAL A N 1
ATOM 1113 C CA . VAL A 1 136 ? 3.673 4.219 -16.881 1.00 91.75 136 VAL A CA 1
ATOM 1114 C C . VAL A 1 136 ? 2.427 3.741 -16.130 1.00 91.75 136 VAL A C 1
ATOM 1116 O O . VAL A 1 136 ? 1.409 3.457 -16.753 1.00 91.75 136 VAL A O 1
ATOM 1119 N N . PHE A 1 137 ? 2.467 3.700 -14.794 1.00 93.31 137 PHE A N 1
ATOM 1120 C CA . PHE A 1 137 ? 1.327 3.295 -13.970 1.00 93.31 137 PHE A CA 1
ATOM 1121 C C . PHE A 1 137 ? 0.309 4.415 -13.751 1.00 93.31 137 PHE A C 1
ATOM 1123 O O . PHE A 1 137 ? -0.761 4.149 -13.208 1.00 93.31 137 PHE A O 1
ATOM 1130 N N . LEU A 1 138 ? 0.609 5.635 -14.207 1.00 91.69 138 LEU A N 1
ATOM 1131 C CA . LEU A 1 138 ? -0.341 6.745 -14.245 1.00 91.69 138 LEU A CA 1
ATOM 1132 C C . LEU A 1 138 ? -1.217 6.734 -15.508 1.00 91.69 138 LEU A C 1
ATOM 1134 O O . LEU A 1 138 ? -2.202 7.465 -15.576 1.00 91.69 138 LEU A O 1
ATOM 1138 N N . LYS A 1 139 ? -0.861 5.901 -16.493 1.00 91.12 139 LYS A N 1
ATOM 1139 C CA . LYS A 1 139 ? -1.598 5.687 -17.743 1.00 91.12 139 LYS A CA 1
ATOM 1140 C C . LYS A 1 139 ? -2.461 4.425 -17.645 1.00 91.12 139 LYS A C 1
ATOM 1142 O O . LYS A 1 139 ?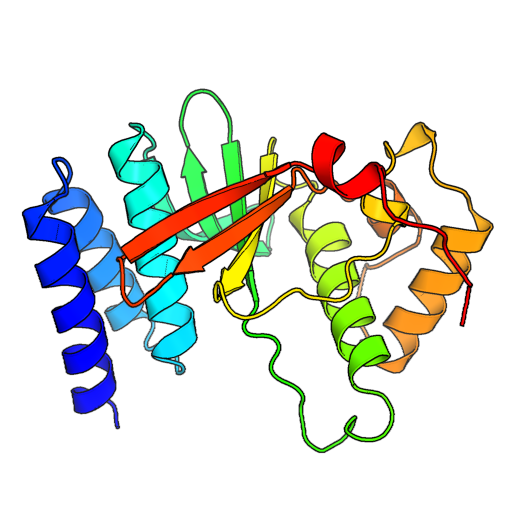 -2.081 3.452 -16.966 1.00 91.12 139 LYS A O 1
ATOM 1147 N N . ALA A 1 140 ? -3.587 4.398 -18.361 1.00 90.12 140 ALA A N 1
ATOM 1148 C CA . ALA A 1 140 ? -4.364 3.170 -18.503 1.00 90.12 140 ALA A CA 1
ATOM 1149 C C . ALA A 1 140 ? -3.522 2.087 -19.215 1.00 90.12 140 ALA A C 1
ATOM 1151 O O . ALA A 1 140 ? -2.677 2.432 -20.044 1.00 90.12 140 ALA A O 1
ATOM 1152 N N . PRO A 1 141 ? -3.708 0.784 -18.921 1.00 92.25 141 PRO A N 1
ATOM 1153 C CA . PRO A 1 141 ? -2.955 -0.309 -19.553 1.00 92.25 141 PRO A CA 1
ATOM 1154 C C . PRO A 1 141 ? -2.863 -0.237 -21.084 1.00 92.25 141 PRO A C 1
ATOM 1156 O O . PRO A 1 141 ? -1.854 -0.627 -21.673 1.00 92.25 141 PRO A O 1
ATOM 1159 N N . GLU A 1 142 ? -3.918 0.255 -21.726 1.00 92.25 142 GLU A N 1
ATOM 1160 C CA . GLU A 1 142 ? -4.055 0.371 -23.174 1.00 92.25 142 GLU A CA 1
ATOM 1161 C C . GLU A 1 142 ? -3.232 1.531 -23.762 1.00 92.25 142 GLU A C 1
ATOM 1163 O O . GLU A 1 142 ? -2.863 1.476 -24.932 1.00 92.25 142 GLU A O 1
ATOM 1168 N N . GLU A 1 143 ? -2.903 2.539 -22.951 1.00 91.94 143 GLU A N 1
ATOM 1169 C CA . GLU A 1 143 ? -2.176 3.761 -23.334 1.00 91.94 143 GLU A CA 1
ATOM 1170 C C . GLU A 1 143 ? -0.665 3.674 -23.059 1.00 91.94 143 GLU A C 1
ATOM 1172 O O . GLU A 1 143 ? 0.085 4.606 -23.353 1.00 91.94 143 GLU A O 1
ATOM 1177 N N . ARG A 1 144 ? -0.205 2.579 -22.444 1.00 93.19 144 ARG A N 1
ATOM 1178 C CA . ARG A 1 144 ? 1.204 2.399 -22.075 1.00 93.19 144 ARG A CA 1
ATOM 1179 C C . ARG A 1 144 ? 2.047 2.074 -23.294 1.00 93.19 144 ARG A C 1
ATOM 1181 O O . ARG A 1 144 ? 1.754 1.122 -24.021 1.00 93.19 144 ARG A O 1
ATOM 1188 N N . ASP A 1 145 ? 3.130 2.824 -23.446 1.00 93.00 145 ASP A N 1
ATOM 1189 C CA . ASP A 1 145 ? 4.104 2.596 -24.497 1.00 93.00 145 ASP A CA 1
ATOM 1190 C C . ASP A 1 145 ? 4.945 1.337 -24.216 1.00 93.00 145 ASP A C 1
ATOM 1192 O O . ASP A 1 145 ? 5.310 1.026 -23.078 1.00 93.00 145 ASP A O 1
ATOM 1196 N N . GLU A 1 146 ? 5.228 0.568 -25.266 1.00 93.44 146 GLU A N 1
ATOM 1197 C CA . GLU A 1 146 ? 5.938 -0.703 -25.130 1.00 93.44 146 GLU A CA 1
ATOM 1198 C C . GLU A 1 146 ? 7.431 -0.511 -24.825 1.00 93.44 146 GLU A C 1
ATOM 1200 O O . GLU A 1 146 ? 8.024 -1.322 -24.106 1.00 93.44 146 GLU A O 1
ATOM 1205 N N . GLU A 1 147 ? 8.048 0.555 -25.334 1.00 93.44 147 GLU A N 1
ATOM 1206 C CA . GLU A 1 147 ? 9.444 0.886 -25.061 1.00 93.44 147 GLU A CA 1
ATOM 1207 C C . GLU A 1 147 ? 9.621 1.366 -23.615 1.00 93.44 147 GLU A C 1
ATOM 1209 O O . GLU A 1 147 ? 10.528 0.882 -22.930 1.00 93.44 147 GLU A O 1
ATOM 1214 N N . GLU A 1 148 ? 8.704 2.193 -23.099 1.00 93.12 148 GLU A N 1
ATOM 1215 C CA . GLU A 1 148 ? 8.649 2.569 -21.678 1.00 93.12 148 GLU A CA 1
ATOM 1216 C C . GLU A 1 148 ? 8.562 1.323 -20.775 1.00 93.12 148 GLU A C 1
ATOM 1218 O O . GLU A 1 148 ? 9.326 1.177 -19.815 1.00 93.12 148 GLU A O 1
ATOM 1223 N N . LEU A 1 149 ? 7.681 0.369 -21.109 1.00 95.25 149 LEU A N 1
ATOM 1224 C CA . LEU A 1 149 ? 7.540 -0.891 -20.367 1.00 95.25 149 LEU A CA 1
ATOM 1225 C C . LEU A 1 149 ? 8.820 -1.740 -20.417 1.00 95.25 149 LEU A C 1
ATOM 1227 O O . LEU A 1 149 ? 9.208 -2.334 -19.408 1.00 95.25 149 LEU A O 1
ATOM 1231 N N . ARG A 1 150 ? 9.505 -1.793 -21.566 1.00 95.69 150 ARG A N 1
ATOM 1232 C CA . ARG A 1 150 ? 10.793 -2.495 -21.718 1.00 95.69 150 ARG A CA 1
ATOM 1233 C C . ARG A 1 150 ? 11.912 -1.809 -20.934 1.00 95.69 150 ARG A C 1
ATOM 1235 O O . ARG A 1 150 ? 12.717 -2.505 -20.313 1.00 95.69 150 ARG A O 1
ATOM 1242 N N . CYS A 1 151 ? 11.966 -0.476 -20.939 1.00 94.50 151 CYS A N 1
ATOM 1243 C CA . CYS A 1 151 ? 12.891 0.322 -20.131 1.00 94.50 151 CYS A CA 1
ATOM 1244 C C . CYS A 1 151 ? 12.702 -0.010 -18.642 1.00 94.50 151 CYS A C 1
ATOM 1246 O O . CYS A 1 151 ? 13.638 -0.470 -17.980 1.00 94.50 151 CYS A O 1
ATOM 1248 N N . LEU A 1 152 ? 11.461 0.058 -18.159 1.00 94.75 152 LEU A N 1
ATOM 1249 C CA . LEU A 1 152 ? 11.130 -0.238 -16.770 1.00 94.75 152 LEU A CA 1
ATOM 1250 C C . LEU A 1 152 ? 11.401 -1.702 -16.387 1.00 94.75 152 LEU A C 1
ATOM 1252 O O . LEU A 1 152 ? 11.899 -1.987 -15.299 1.00 94.75 152 LEU A O 1
ATOM 1256 N N . PHE A 1 153 ? 11.142 -2.653 -17.285 1.00 95.75 153 PHE A N 1
ATOM 1257 C CA . PHE A 1 153 ? 11.442 -4.061 -17.027 1.00 95.75 153 PHE A CA 1
ATOM 1258 C C . PHE A 1 153 ? 12.946 -4.328 -16.890 1.00 95.75 153 PHE A C 1
ATOM 1260 O O . PHE A 1 153 ? 13.352 -5.113 -16.030 1.00 95.75 153 PHE A O 1
ATOM 1267 N N . ARG A 1 154 ? 13.788 -3.659 -17.693 1.00 95.56 154 ARG A N 1
ATOM 1268 C CA . ARG A 1 154 ? 15.253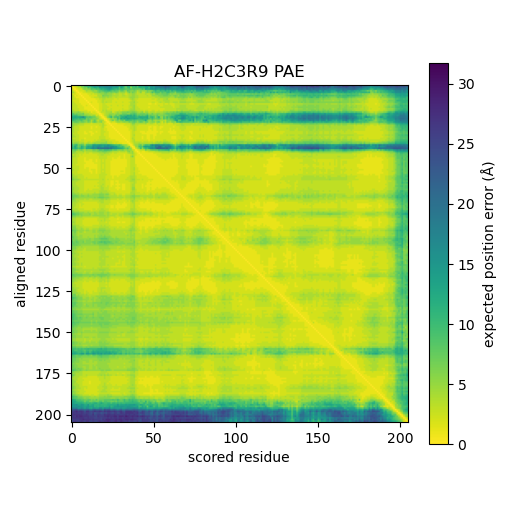 -3.725 -17.544 1.00 95.56 154 ARG A CA 1
ATOM 1269 C C . ARG A 1 154 ? 15.696 -3.180 -16.188 1.00 95.56 154 ARG A C 1
ATOM 1271 O O . ARG A 1 154 ? 16.529 -3.812 -15.540 1.00 95.56 154 ARG A O 1
ATOM 1278 N N . LEU A 1 155 ? 15.100 -2.071 -15.741 1.00 95.50 155 LEU A N 1
ATOM 1279 C CA . LEU A 1 155 ? 15.352 -1.511 -14.414 1.00 95.50 155 LEU A CA 1
ATOM 1280 C C . LEU A 1 155 ? 15.003 -2.517 -13.309 1.00 95.50 155 LEU A C 1
ATOM 1282 O O . LEU A 1 155 ? 15.836 -2.802 -12.453 1.00 95.50 155 LEU A O 1
ATOM 1286 N N . VAL A 1 156 ? 13.817 -3.135 -13.368 1.00 96.38 156 VAL A N 1
ATOM 1287 C CA . VAL A 1 156 ? 13.407 -4.168 -12.399 1.00 96.38 156 VAL A CA 1
ATOM 1288 C C . VAL A 1 156 ? 14.401 -5.324 -12.354 1.00 96.38 156 VAL A C 1
ATOM 1290 O O . VAL A 1 156 ? 14.812 -5.739 -11.270 1.00 96.38 156 VAL A O 1
ATOM 1293 N N . ARG A 1 157 ? 14.827 -5.826 -13.519 1.00 95.06 157 ARG A N 1
ATOM 1294 C CA . ARG A 1 157 ? 15.745 -6.971 -13.626 1.00 95.06 157 ARG A CA 1
ATOM 1295 C C . ARG A 1 157 ? 17.128 -6.710 -13.028 1.00 95.06 157 ARG A C 1
ATOM 1297 O O . ARG A 1 157 ? 17.822 -7.674 -12.716 1.00 95.06 157 ARG A O 1
ATOM 1304 N N . ARG A 1 158 ? 17.513 -5.447 -12.829 1.00 94.62 158 ARG A N 1
ATOM 1305 C CA . ARG A 1 158 ? 18.760 -5.076 -12.151 1.00 94.62 158 ARG A CA 1
ATOM 1306 C C . ARG A 1 158 ? 18.736 -5.372 -10.651 1.00 94.62 158 ARG A C 1
ATOM 1308 O O . ARG A 1 158 ? 19.768 -5.744 -10.103 1.00 94.62 158 ARG A O 1
ATOM 1315 N N . PHE A 1 159 ? 17.585 -5.208 -9.999 1.00 94.50 159 PHE A N 1
ATOM 1316 C CA . PHE A 1 159 ? 17.465 -5.303 -8.536 1.00 94.50 159 PHE A CA 1
ATOM 1317 C C . PHE A 1 159 ? 16.676 -6.523 -8.066 1.00 94.50 159 PHE A C 1
ATOM 1319 O O . PHE A 1 159 ? 16.846 -6.983 -6.937 1.00 94.50 159 PHE A O 1
ATOM 1326 N N . HIS A 1 160 ? 15.801 -7.056 -8.916 1.00 91.19 160 HIS A N 1
ATOM 1327 C CA . HIS A 1 160 ? 14.889 -8.127 -8.553 1.00 91.19 160 HIS A CA 1
ATOM 1328 C C . HIS A 1 160 ? 14.877 -9.220 -9.619 1.00 91.19 160 HIS A C 1
ATOM 1330 O O . HIS A 1 160 ? 14.645 -8.973 -10.803 1.00 91.19 160 HIS A O 1
ATOM 1336 N N . ASN A 1 161 ? 15.044 -10.466 -9.180 1.00 88.81 161 ASN A N 1
ATOM 1337 C CA . ASN A 1 161 ? 14.834 -11.634 -10.024 1.00 88.81 161 ASN A CA 1
ATOM 1338 C C . ASN A 1 161 ? 13.556 -12.359 -9.595 1.00 88.81 161 ASN A C 1
ATOM 1340 O O . ASN A 1 161 ? 13.596 -13.258 -8.758 1.00 88.81 161 ASN A O 1
ATOM 1344 N N . ILE A 1 162 ? 12.416 -11.932 -10.142 1.00 88.44 162 ILE A N 1
ATOM 1345 C CA . ILE A 1 162 ? 11.099 -12.460 -9.765 1.00 88.44 162 ILE A CA 1
ATOM 1346 C C . ILE A 1 162 ? 10.619 -13.454 -10.826 1.00 88.44 162 ILE A C 1
ATOM 1348 O O . ILE A 1 162 ? 10.400 -13.056 -11.978 1.00 88.44 162 ILE A O 1
ATOM 1352 N N . PRO A 1 163 ? 10.442 -14.739 -10.467 1.00 84.94 163 PRO A N 1
ATOM 1353 C CA . PRO A 1 163 ? 9.845 -15.724 -11.358 1.00 84.94 163 PRO A CA 1
ATOM 1354 C C . PRO A 1 163 ? 8.440 -15.300 -11.797 1.00 84.94 163 PRO A C 1
ATOM 1356 O O . PRO A 1 163 ? 7.647 -14.825 -10.988 1.00 84.94 163 PRO A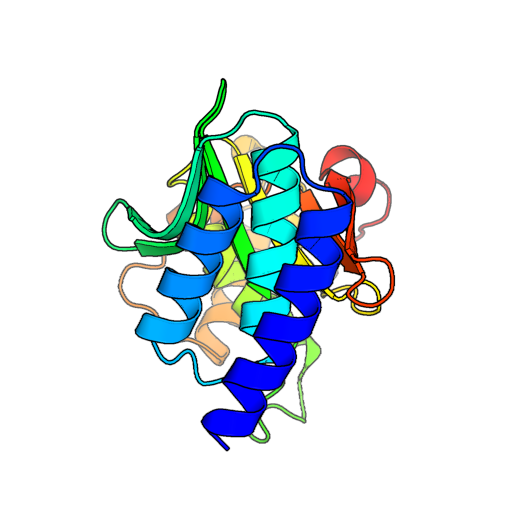 O 1
ATOM 1359 N N . GLY A 1 164 ? 8.133 -15.469 -13.083 1.00 83.75 164 GLY A N 1
ATOM 1360 C CA . GLY A 1 164 ? 6.804 -15.184 -13.636 1.00 83.75 164 GLY A CA 1
ATOM 1361 C C . GLY A 1 164 ? 6.483 -13.706 -13.891 1.00 83.75 164 GLY A C 1
ATOM 1362 O O . GLY A 1 164 ? 5.414 -13.425 -14.417 1.00 83.75 164 GLY A O 1
ATOM 1363 N N . LEU A 1 165 ? 7.382 -12.766 -13.571 1.00 92.44 165 LEU A N 1
ATOM 1364 C CA . LEU A 1 165 ? 7.206 -11.358 -13.938 1.00 92.44 165 LEU A CA 1
ATOM 1365 C C . LEU A 1 165 ? 7.672 -11.108 -15.382 1.00 92.44 165 LEU A C 1
ATOM 1367 O O . LEU A 1 165 ? 8.850 -11.307 -15.703 1.00 92.44 165 LEU A O 1
ATOM 1371 N N . ASP A 1 166 ? 6.766 -10.622 -16.225 1.00 93.69 166 ASP A N 1
ATOM 1372 C CA . ASP A 1 166 ? 6.974 -10.331 -17.646 1.00 93.69 166 ASP A CA 1
ATOM 1373 C C . ASP A 1 166 ? 6.400 -8.957 -18.052 1.00 93.69 166 ASP A C 1
ATOM 1375 O O . ASP A 1 166 ? 5.775 -8.259 -17.250 1.00 93.69 166 ASP A O 1
ATOM 1379 N N . LEU A 1 167 ? 6.606 -8.549 -19.311 1.00 95.00 167 LEU A N 1
ATOM 1380 C CA . LEU A 1 167 ? 6.085 -7.274 -19.831 1.00 95.00 167 LEU A CA 1
ATOM 1381 C C . LEU A 1 167 ? 4.558 -7.190 -19.754 1.00 95.00 167 LEU A C 1
ATOM 1383 O O . LEU A 1 167 ? 4.014 -6.109 -19.537 1.00 95.00 167 LEU A O 1
ATOM 1387 N N . ARG A 1 168 ? 3.866 -8.325 -19.895 1.00 94.88 168 ARG A N 1
ATOM 1388 C CA . ARG A 1 168 ? 2.411 -8.393 -19.761 1.00 94.88 168 ARG A CA 1
ATOM 1389 C C . ARG A 1 168 ? 1.977 -8.031 -18.343 1.00 94.88 168 ARG A C 1
ATOM 1391 O O . ARG A 1 168 ? 1.075 -7.220 -18.187 1.00 94.88 168 ARG A O 1
ATOM 1398 N N . SER A 1 169 ? 2.662 -8.549 -17.328 1.00 94.75 169 SER A N 1
ATOM 1399 C CA . SER A 1 169 ? 2.409 -8.208 -15.925 1.00 94.75 169 SER A CA 1
ATOM 1400 C C . SER A 1 169 ? 2.591 -6.711 -15.660 1.00 94.75 169 SER A C 1
ATOM 1402 O O . SER A 1 169 ? 1.764 -6.104 -14.984 1.00 94.75 169 SER A O 1
ATOM 1404 N N . LEU A 1 170 ? 3.630 -6.088 -16.232 1.00 95.75 170 LEU A N 1
ATOM 1405 C CA . LEU A 1 170 ? 3.828 -4.635 -16.136 1.00 95.75 170 LEU A CA 1
ATOM 1406 C C . LEU A 1 170 ? 2.734 -3.858 -16.882 1.00 95.75 170 LEU A C 1
ATOM 1408 O O . LEU A 1 170 ? 2.274 -2.829 -16.393 1.00 95.75 170 LEU A O 1
ATOM 1412 N N . LYS A 1 171 ? 2.293 -4.338 -18.049 1.00 95.75 171 LYS A N 1
ATOM 1413 C CA . LYS A 1 171 ? 1.217 -3.703 -18.819 1.00 95.75 171 LYS A CA 1
ATOM 1414 C C . LYS A 1 171 ? -0.132 -3.785 -18.104 1.00 95.75 171 LYS A C 1
ATOM 1416 O O . LYS A 1 171 ? -0.857 -2.801 -18.079 1.00 95.75 171 LYS A O 1
ATOM 1421 N N . GLU A 1 172 ? -0.459 -4.932 -17.519 1.00 94.69 172 GLU A N 1
ATOM 1422 C CA . GLU A 1 172 ? -1.758 -5.187 -16.887 1.00 94.69 172 GLU A CA 1
ATOM 1423 C C . GLU A 1 172 ? -1.860 -4.640 -15.456 1.00 94.69 172 GLU A C 1
ATOM 1425 O O . GLU A 1 172 ? -2.971 -4.370 -15.004 1.00 94.69 172 GLU A O 1
ATOM 1430 N N . GLY A 1 173 ? -0.740 -4.459 -14.746 1.00 94.44 173 GLY A N 1
ATOM 1431 C CA . GLY A 1 173 ? -0.733 -3.960 -13.367 1.00 94.44 173 GLY A CA 1
ATOM 1432 C C . GLY A 1 173 ? -1.370 -2.575 -13.242 1.00 94.44 173 GLY A C 1
ATOM 1433 O O . GLY A 1 173 ? -0.986 -1.643 -13.953 1.00 94.44 173 GLY A O 1
ATOM 1434 N N . ARG A 1 174 ? -2.345 -2.416 -12.345 1.00 94.25 174 ARG A N 1
ATOM 1435 C CA . ARG A 1 174 ? -3.075 -1.156 -12.150 1.00 94.25 174 ARG A CA 1
ATOM 1436 C C . ARG A 1 174 ? -2.712 -0.525 -10.816 1.00 94.25 174 ARG A C 1
ATOM 1438 O O . ARG A 1 174 ? -2.493 -1.220 -9.831 1.00 94.25 174 ARG A O 1
ATOM 1445 N N . LEU A 1 175 ? -2.666 0.800 -10.801 1.00 96.25 175 LEU A N 1
ATOM 1446 C CA . LEU A 1 175 ? -2.528 1.597 -9.594 1.00 96.25 175 LEU A CA 1
ATOM 1447 C C . LEU A 1 175 ? -3.697 2.577 -9.558 1.00 96.25 175 LEU A C 1
ATOM 1449 O O . LEU A 1 175 ? -3.908 3.314 -10.514 1.00 96.25 175 LEU A O 1
ATOM 1453 N N . SER A 1 176 ? -4.456 2.571 -8.471 1.00 96.38 176 SER A N 1
ATOM 1454 C CA . SER A 1 176 ? -5.553 3.512 -8.238 1.00 96.38 176 SER A CA 1
ATOM 1455 C C . SER A 1 176 ? -5.037 4.820 -7.639 1.00 96.38 176 SER A C 1
ATOM 1457 O O . SER A 1 176 ? -5.523 5.898 -7.981 1.00 96.38 176 SER A O 1
ATOM 1459 N N . GLY A 1 177 ? -3.998 4.753 -6.803 1.00 95.44 177 GLY A N 1
ATOM 1460 C CA . GLY A 1 177 ? -3.353 5.935 -6.243 1.00 95.44 177 GLY A CA 1
ATOM 1461 C C . GLY A 1 177 ? -2.360 5.624 -5.131 1.00 95.44 177 GLY A C 1
ATOM 1462 O O . GLY A 1 177 ? -2.009 4.470 -4.874 1.00 95.44 177 GLY A O 1
ATOM 1463 N N . LEU A 1 178 ? -1.937 6.679 -4.442 1.00 96.88 178 LEU A N 1
ATOM 1464 C CA . LEU A 1 178 ? -1.145 6.599 -3.220 1.00 96.88 178 LEU A CA 1
ATOM 1465 C C . LEU A 1 178 ? -2.016 6.905 -2.001 1.00 96.88 178 LEU A C 1
ATOM 1467 O O . LEU A 1 178 ? -2.891 7.768 -2.053 1.00 96.88 178 LEU A O 1
ATOM 1471 N N . LEU A 1 179 ? -1.734 6.237 -0.886 1.00 97.88 179 LEU A N 1
ATOM 1472 C CA . LEU A 1 179 ? -2.267 6.589 0.426 1.00 97.88 179 LEU A CA 1
ATOM 1473 C C . LEU A 1 179 ? -1.134 7.174 1.270 1.00 97.88 179 LEU A C 1
ATOM 1475 O O . LEU A 1 179 ? -0.168 6.491 1.592 1.00 97.88 179 LEU A O 1
ATOM 1479 N N . SER A 1 180 ? -1.244 8.447 1.627 1.00 97.50 180 SER A N 1
ATOM 1480 C CA . SER A 1 180 ? -0.299 9.135 2.502 1.00 97.50 180 SER A CA 1
ATOM 1481 C C . SER A 1 180 ? -0.762 9.000 3.951 1.00 97.50 180 SER A C 1
ATOM 1483 O O . SER A 1 180 ? -1.847 9.460 4.312 1.00 97.50 180 SER A O 1
ATOM 1485 N N . VAL A 1 181 ? 0.039 8.325 4.777 1.00 98.19 181 VAL A N 1
ATOM 1486 C CA . VAL A 1 181 ? -0.317 7.921 6.144 1.00 98.19 181 VAL A CA 1
ATOM 1487 C C . VAL A 1 181 ? 0.459 8.746 7.163 1.00 98.19 181 VAL A C 1
ATOM 1489 O O . VAL A 1 181 ? 1.684 8.656 7.265 1.00 98.19 181 VAL A O 1
ATOM 1492 N N . ASN A 1 182 ? -0.250 9.533 7.966 1.00 97.25 182 ASN A N 1
ATOM 1493 C CA . ASN A 1 182 ? 0.341 10.319 9.041 1.00 97.25 182 ASN A CA 1
ATOM 1494 C C . ASN A 1 182 ? 0.154 9.597 10.384 1.00 97.25 182 ASN A C 1
ATOM 1496 O O . ASN A 1 182 ? -0.949 9.553 10.922 1.00 97.25 182 ASN A O 1
ATOM 1500 N N . LEU A 1 183 ? 1.237 9.053 10.949 1.00 94.62 183 LEU A N 1
ATOM 1501 C CA . LEU A 1 183 ? 1.206 8.332 12.233 1.00 94.62 183 LEU A CA 1
ATOM 1502 C C . LEU A 1 183 ? 1.025 9.252 13.455 1.00 94.62 183 LEU A C 1
ATOM 1504 O O . LEU A 1 183 ? 0.610 8.798 14.523 1.00 94.62 183 LEU A O 1
ATOM 1508 N N . SER A 1 184 ? 1.317 10.547 13.318 1.00 93.69 184 SER A N 1
ATOM 1509 C CA . SER A 1 184 ? 1.124 11.516 14.399 1.00 93.69 184 SER A CA 1
ATOM 1510 C C . SER A 1 184 ? -0.351 11.870 14.549 1.00 93.69 184 SER A C 1
ATOM 1512 O O . SER A 1 184 ? -0.874 11.805 15.659 1.00 93.69 184 SER A O 1
ATOM 1514 N N . SER A 1 185 ? -1.036 12.186 13.446 1.00 94.94 185 SER A N 1
ATOM 1515 C CA . SER A 1 185 ? -2.476 12.492 13.432 1.00 94.94 185 SER A CA 1
ATOM 1516 C C . SER A 1 185 ? -3.371 11.270 13.225 1.00 94.94 185 SER A C 1
ATOM 1518 O O . SER A 1 185 ? -4.586 11.405 13.307 1.00 94.94 185 SER A O 1
ATOM 1520 N N . LEU A 1 186 ? -2.787 10.096 12.964 1.00 95.31 186 LEU A N 1
ATOM 1521 C CA . LEU A 1 186 ? -3.493 8.839 12.694 1.00 95.31 186 LEU A CA 1
ATOM 1522 C C . LEU A 1 186 ? -4.484 8.941 11.526 1.00 95.31 186 LEU A C 1
ATOM 1524 O O . LEU A 1 186 ? -5.567 8.359 11.545 1.00 95.31 186 LEU A O 1
ATOM 1528 N N . SER A 1 187 ? -4.105 9.698 10.499 1.00 95.25 187 SER A N 1
ATOM 1529 C CA . SER A 1 187 ? -4.951 9.994 9.348 1.00 95.25 187 SER A CA 1
ATOM 1530 C C . SER A 1 187 ? -4.333 9.494 8.049 1.00 95.25 187 SER A C 1
ATOM 1532 O O . SER A 1 187 ? -3.115 9.363 7.923 1.00 95.25 187 SER A O 1
ATOM 1534 N N . VAL A 1 188 ? -5.196 9.249 7.065 1.00 97.75 188 VAL A N 1
ATOM 1535 C CA . VAL A 1 188 ? -4.808 8.851 5.710 1.00 97.75 188 VAL A CA 1
ATOM 1536 C C . VAL A 1 188 ? -5.431 9.826 4.721 1.00 97.75 188 VAL A C 1
ATOM 1538 O O . VAL A 1 188 ? -6.635 10.086 4.796 1.00 97.75 188 VAL A O 1
ATOM 1541 N N . SER A 1 189 ? -4.626 10.345 3.798 1.00 96.00 189 SER A N 1
ATOM 1542 C CA . SER A 1 189 ? -5.090 11.078 2.619 1.00 96.00 189 SER A CA 1
ATOM 1543 C C . SER A 1 189 ? -4.798 10.279 1.351 1.00 96.00 189 SER A C 1
ATOM 1545 O O . SER A 1 189 ? -3.747 9.653 1.235 1.00 96.00 189 SER A O 1
ATOM 1547 N N . SER A 1 190 ? -5.732 10.281 0.399 1.00 94.06 190 SER A N 1
ATOM 1548 C CA . SER A 1 190 ? -5.552 9.631 -0.899 1.00 94.06 190 SER A CA 1
ATOM 1549 C C . SER A 1 190 ? -5.083 10.630 -1.954 1.00 94.06 190 SER A C 1
ATOM 1551 O O . SER A 1 190 ? -5.546 11.771 -2.008 1.00 94.06 190 SER A O 1
ATOM 1553 N N . LEU A 1 191 ? -4.149 10.195 -2.794 1.00 91.94 191 LEU A N 1
ATOM 1554 C CA . LEU A 1 191 ? -3.741 10.878 -4.014 1.00 91.94 191 LEU A CA 1
ATOM 1555 C C . LEU A 1 191 ? -4.014 9.937 -5.184 1.00 91.94 191 LEU A C 1
ATOM 1557 O O . LEU A 1 191 ? -3.229 9.028 -5.458 1.00 91.94 191 LEU A O 1
ATOM 1561 N N . ASP A 1 192 ? -5.140 10.149 -5.855 1.00 88.38 192 ASP A N 1
ATOM 1562 C CA . ASP A 1 192 ? -5.544 9.312 -6.980 1.00 88.38 192 ASP A CA 1
ATOM 1563 C C . ASP A 1 192 ? -4.656 9.563 -8.203 1.00 88.38 192 ASP A C 1
ATOM 1565 O O . ASP A 1 192 ? -4.160 10.674 -8.427 1.00 88.38 192 ASP A O 1
ATOM 1569 N N . VAL A 1 193 ? -4.499 8.542 -9.047 1.00 82.94 193 VAL A N 1
ATOM 1570 C CA . VAL A 1 193 ? -3.689 8.628 -10.274 1.00 82.94 193 VAL A CA 1
ATOM 1571 C C . VAL A 1 193 ? -4.083 9.812 -11.166 1.00 82.94 193 VAL A C 1
ATOM 1573 O O . VAL A 1 193 ? -3.207 10.478 -11.714 1.00 82.94 193 VAL A O 1
ATOM 1576 N N . ALA A 1 194 ? -5.375 10.145 -11.248 1.00 73.44 194 ALA A N 1
ATOM 1577 C CA . ALA A 1 194 ? -5.875 11.284 -12.026 1.00 73.44 194 ALA A CA 1
ATOM 1578 C C . ALA A 1 194 ? -5.338 12.655 -11.556 1.00 73.44 194 ALA A C 1
ATOM 1580 O O . ALA A 1 194 ? -5.347 13.628 -12.315 1.00 73.44 194 ALA A O 1
ATOM 1581 N N . VAL A 1 195 ? -4.896 12.748 -10.299 1.00 73.94 195 VAL A N 1
ATOM 1582 C CA . VAL A 1 195 ? -4.250 13.938 -9.733 1.00 73.94 195 VAL A CA 1
ATOM 1583 C C . VAL A 1 195 ? -2.741 13.895 -9.991 1.00 73.94 195 VAL A C 1
ATOM 1585 O O . VAL A 1 195 ? -2.150 14.919 -10.330 1.00 73.94 195 VAL A O 1
ATOM 1588 N N . LEU A 1 196 ? -2.126 12.713 -9.884 1.00 76.31 196 LEU A N 1
ATOM 1589 C CA . LEU A 1 196 ? -0.683 12.498 -10.062 1.00 76.31 196 LEU A CA 1
ATOM 1590 C C . LEU A 1 196 ? -0.210 12.677 -11.517 1.00 76.31 196 LEU A C 1
ATOM 1592 O O . LEU A 1 196 ? 0.897 13.159 -11.755 1.00 76.31 196 LEU A O 1
ATOM 1596 N N . SER A 1 197 ? -1.050 12.338 -12.497 1.00 64.69 197 SER A N 1
ATOM 1597 C CA . SER A 1 197 ? -0.721 12.400 -13.929 1.00 64.69 197 SER A CA 1
ATOM 1598 C C . SER A 1 197 ? -0.509 13.816 -14.482 1.00 64.69 197 SER A C 1
ATOM 1600 O O . SER A 1 197 ? 0.022 13.964 -15.577 1.00 64.69 197 SER A O 1
ATOM 1602 N N . ARG A 1 198 ? -0.862 14.876 -13.740 1.00 56.31 198 ARG A N 1
ATOM 1603 C CA . ARG A 1 198 ? -0.706 16.270 -14.202 1.00 56.31 198 ARG A CA 1
ATOM 1604 C C . ARG A 1 198 ? 0.727 16.818 -14.112 1.00 56.31 198 ARG A C 1
ATOM 1606 O O . ARG A 1 198 ? 0.953 17.923 -14.586 1.00 56.31 198 ARG A O 1
ATOM 1613 N N . ASN A 1 199 ? 1.667 16.066 -13.526 1.00 46.34 199 ASN A N 1
ATOM 1614 C CA . ASN A 1 199 ? 3.012 16.547 -13.170 1.00 46.34 199 ASN A CA 1
ATOM 1615 C C . ASN A 1 199 ? 4.169 15.608 -13.578 1.00 46.34 199 ASN A C 1
ATOM 1617 O O . ASN A 1 199 ? 5.243 15.694 -12.988 1.00 46.34 199 ASN A O 1
ATOM 1621 N N . SER A 1 200 ? 3.982 14.681 -14.522 1.00 52.03 200 SER A N 1
ATOM 1622 C CA . SER A 1 200 ? 5.019 13.690 -14.863 1.00 52.03 200 SER A CA 1
ATOM 1623 C C . SER A 1 200 ? 5.418 13.733 -16.340 1.00 52.03 200 SER A C 1
ATOM 1625 O O . SER A 1 200 ? 4.694 13.248 -17.204 1.00 52.03 200 SER A O 1
ATOM 1627 N N . GLU A 1 201 ? 6.604 14.281 -16.612 1.00 47.16 201 GLU A N 1
ATOM 1628 C CA . GLU A 1 201 ? 7.402 13.945 -17.797 1.00 47.16 201 GLU A CA 1
ATOM 1629 C C . GLU A 1 201 ? 8.302 12.748 -17.452 1.00 47.16 201 GLU A C 1
ATOM 1631 O O . GLU A 1 201 ? 8.729 12.591 -16.306 1.00 47.16 201 GLU A O 1
ATOM 1636 N N . VAL A 1 202 ? 8.545 11.870 -18.426 1.00 52.69 202 VAL A N 1
ATOM 1637 C CA . VAL A 1 202 ? 9.385 10.677 -18.261 1.00 52.69 202 VAL A CA 1
ATOM 1638 C C . VAL A 1 202 ? 10.664 10.867 -19.055 1.00 52.69 202 VAL A C 1
ATOM 1640 O O . VAL A 1 202 ? 10.598 10.989 -20.274 1.00 52.69 202 VAL A O 1
ATOM 1643 N N . ASP A 1 203 ? 11.805 10.786 -18.377 1.00 46.38 203 ASP A N 1
ATOM 1644 C CA . ASP A 1 203 ? 13.080 10.438 -19.000 1.00 46.38 203 ASP A CA 1
ATOM 1645 C C . ASP A 1 203 ? 13.370 8.961 -18.696 1.00 46.38 203 ASP A C 1
ATOM 1647 O O . ASP A 1 203 ? 13.317 8.526 -17.542 1.00 46.38 203 ASP A O 1
ATOM 1651 N N . CYS A 1 204 ? 13.630 8.162 -19.735 1.00 48.81 204 CYS A N 1
ATOM 1652 C CA . CYS A 1 204 ? 14.119 6.790 -19.567 1.00 48.81 204 CYS A CA 1
ATOM 1653 C C . CYS A 1 204 ? 15.585 6.870 -19.082 1.00 48.81 204 CYS A C 1
ATOM 1655 O O . CYS A 1 204 ? 16.382 7.552 -19.732 1.00 48.81 204 CYS A O 1
ATOM 1657 N N . PRO A 1 205 ? 15.938 6.240 -17.946 1.00 52.22 205 PRO A N 1
ATOM 1658 C CA . PRO A 1 205 ? 17.302 6.252 -17.414 1.00 52.22 205 PRO A CA 1
ATOM 1659 C C . PRO A 1 205 ? 18.294 5.400 -18.221 1.00 52.22 205 PRO A C 1
ATOM 1661 O O . PRO A 1 205 ? 17.870 4.424 -18.889 1.00 52.22 205 PRO A O 1
#

Sequence (205 aa):
MRRQFEEQLRGIMERLTETSERNRDLEEVYRRLVSLRISNAHHASLELVVANHFLSRGYRVWVEHEKDGLILDVYSLGDREVGVEVETAFIPPEVLDRPEDYLTARLTVKVARYGKSVQDFYIAVPSYVFPPLPAVFLKAPEERDEEELRCLFRLVRRFHNIPGLDLRSLKEGRLSGLLSVNLSSLSVSSLDVAVLSRNSEVDCP

Organism: NCBI:txid671065

Mean predicted aligned error: 4.86 Å

Secondary structure (DSSP, 8-state):
-HHHHHHHHHHHHHHHHTT-S-HHHHHHHHHHHHHHT-S-HHHHHHHHHHHHHHHTTT-EEEEEEEETTEEEEEEEESSSEEEEEE------GGGTTSHHHHHHHHHHHHHHHHTTTSSEEEEEEETT------GGGGS-GGG--HHHHHHHHHHHHHH---TT--HHHHHH----EEEEEETTTTEEEEEEHHHHGGG------

pLDDT: mean 90.6, std 10.71, range [46.34, 98.56]

Radius of gyration: 17.18 Å; Cα contacts (8 Å, |Δi|>4): 331; chains: 1; bounding box: 43×33×49 Å